Protein 2B3H (pdb70)

Organism: Homo sapiens (NCBI:txid9606)

Structure (mmCIF, N/CA/C/O backbone):
data_2B3H
#
_entry.id   2B3H
#
_cell.length_a   47.29
_cell.length_b   77.3
_cell.length_c   48.34
_cell.angle_alpha   90.00
_cell.angle_beta   91.03
_cell.angle_gamma   90.00
#
_symmetry.space_group_name_H-M   'P 1 21 1'
#
loop_
_entity.id
_entity.type
_entity.pdbx_description
1 polymer 'Methionine aminopeptidase 1'
2 non-polymer 'COBALT (II) ION'
3 non-polymer 'POTASSIUM ION'
4 non-polymer 'CHLORIDE ION'
5 non-polymer GLYCEROL
6 water water
#
loop_
_atom_site.group_PDB
_atom_site.id
_atom_site.type_symbol
_atom_site.label_atom_id
_atom_site.label_alt_id
_atom_site.label_comp_id
_atom_site.label_asym_id
_atom_site.label_entity_id
_atom_site.label_seq_id
_atom_site.pdbx_PDB_ins_code
_atom_site.Cartn_x
_atom_site.Cartn_y
_atom_site.Cartn_z
_atom_site.occupancy
_atom_site.B_iso_or_equiv
_atom_site.auth_seq_id
_atom_site.auth_comp_id
_atom_site.auth_asym_id
_atom_site.auth_atom_id
_atom_site.pdbx_PDB_model_num
ATOM 1 N N . TYR A 1 26 ? 40.428 2.011 18.726 1.00 33.73 90 TYR A N 1
ATOM 2 C CA . TYR A 1 26 ? 40.478 3.496 18.642 1.00 24.30 90 TYR A CA 1
ATOM 3 C C . TYR A 1 26 ? 41.260 4.075 19.812 1.00 22.60 90 TYR A C 1
ATOM 4 O O . TYR A 1 26 ? 41.008 3.674 20.960 1.00 24.16 90 TYR A O 1
ATOM 13 N N . ARG A 1 27 ? 42.148 4.967 19.518 1.00 20.12 91 ARG A N 1
ATOM 14 C CA . ARG A 1 27 ? 42.934 5.690 20.543 1.00 19.33 91 ARG A CA 1
ATOM 15 C C . ARG A 1 27 ? 42.272 7.060 20.794 1.00 18.18 91 ARG A C 1
ATOM 16 O O . ARG A 1 27 ? 42.287 7.991 20.006 1.00 20.05 91 ARG A O 1
ATOM 28 N N . TYR A 1 28 ? 41.642 7.190 21.935 1.00 16.19 92 TYR A N 1
ATOM 29 C CA . TYR A 1 28 ? 41.017 8.490 22.346 1.00 15.26 92 TYR A CA 1
ATOM 30 C C . TYR A 1 28 ? 42.087 9.576 22.449 1.00 15.17 92 TYR A C 1
ATOM 31 O O . TYR A 1 28 ? 43.220 9.331 22.846 1.00 18.61 92 TYR A O 1
ATOM 40 N N . THR A 1 29 ? 41.662 10.808 22.183 1.00 15.00 93 THR A N 1
ATOM 41 C CA . THR A 1 29 ? 42.590 11.911 22.107 1.00 15.02 93 THR A CA 1
ATOM 42 C C . THR A 1 29 ? 42.694 12.662 23.466 1.00 14.97 93 THR A C 1
ATOM 43 O O . THR A 1 29 ? 43.677 13.412 23.650 1.00 15.91 93 THR A O 1
ATOM 47 N N . GLY A 1 30 ? 41.768 12.494 24.411 1.00 14.99 94 GLY A N 1
ATOM 48 C CA . GLY A 1 30 ? 41.734 13.142 25.696 1.00 15.88 94 GLY A CA 1
ATOM 49 C C . GLY A 1 30 ? 41.150 12.171 26.720 1.00 15.21 94 GLY A C 1
ATOM 50 O O . GLY A 1 30 ? 41.234 10.944 26.575 1.00 16.38 94 GLY A O 1
ATOM 51 N N . LYS A 1 31 ? 40.565 12.748 27.725 1.00 15.87 95 LYS A N 1
ATOM 52 C CA . LYS A 1 31 ? 40.003 12.049 28.859 1.00 17.82 95 LYS A CA 1
ATOM 53 C C . LYS A 1 31 ? 38.552 11.556 28.600 1.00 14.46 95 LYS A C 1
ATOM 54 O O . LYS A 1 31 ? 38.123 10.590 29.232 1.00 16.43 95 LYS A O 1
ATOM 60 N N . LEU A 1 32 ? 37.809 12.246 27.742 1.00 13.18 96 LEU A N 1
ATOM 61 C CA . LEU A 1 32 ? 36.424 11.850 27.530 1.00 12.24 96 LEU A CA 1
ATOM 62 C C . LEU A 1 32 ? 36.299 10.517 26.885 1.00 12.20 96 LEU A C 1
ATOM 63 O O . LEU A 1 32 ? 37.091 10.150 25.987 1.00 12.55 96 LEU A O 1
ATOM 68 N N . ARG A 1 33 ? 35.271 9.761 27.215 1.00 13.22 97 ARG A N 1
ATOM 69 C CA . ARG A 1 33 ? 34.870 8.536 26.570 1.00 12.64 97 ARG A CA 1
ATOM 70 C C . ARG A 1 33 ? 33.369 8.574 26.343 1.00 12.30 97 ARG A C 1
ATOM 71 O O . ARG A 1 33 ? 32.641 9.175 27.130 1.00 13.56 97 ARG A O 1
ATOM 79 N N . PRO A 1 34 ? 32.808 7.803 25.369 1.00 11.85 98 PRO A N 1
ATOM 80 C CA . PRO A 1 34 ? 31.355 7.677 25.290 1.00 11.31 98 PRO A CA 1
ATOM 81 C C . PRO A 1 34 ? 30.868 6.815 26.419 1.00 11.18 98 PRO A C 1
ATOM 82 O O . PRO A 1 34 ? 31.548 5.863 26.882 1.00 13.46 98 PRO A O 1
ATOM 86 N N . HIS A 1 35 ? 29.658 7.114 26.891 1.00 10.15 99 HIS A N 1
ATOM 87 C CA . HIS A 1 35 ? 29.005 6.379 27.996 1.00 10.17 99 HIS A CA 1
ATOM 88 C C . HIS A 1 35 ? 27.730 5.722 27.445 1.00 9.60 99 HIS A C 1
ATOM 89 O O . HIS A 1 35 ? 26.663 6.313 27.344 1.00 10.02 99 HIS A O 1
ATOM 96 N N . TYR A 1 36 ? 27.888 4.429 27.083 1.00 10.45 100 TYR A N 1
ATOM 97 C CA . TYR A 1 36 ? 26.827 3.616 26.475 1.00 9.96 100 TYR A CA 1
ATOM 98 C C . TYR A 1 36 ? 26.129 2.744 27.506 1.00 10.52 100 TYR A C 1
ATOM 99 O O . TYR A 1 36 ? 26.678 2.580 28.653 1.00 11.49 100 TYR A O 1
ATOM 108 N N . PRO A 1 37 ? 24.944 2.165 27.232 1.00 10.74 101 PRO A N 1
ATOM 109 C CA . PRO A 1 37 ? 24.173 2.271 25.981 1.00 9.97 101 PRO A CA 1
ATOM 110 C C . PRO A 1 37 ? 23.421 3.610 25.859 1.00 9.41 101 PRO A C 1
ATOM 111 O O . PRO A 1 37 ? 23.140 4.289 26.844 1.00 11.30 101 PRO A O 1
ATOM 115 N N . LEU A 1 38 ? 23.087 3.951 24.610 1.00 10.82 102 LEU A N 1
ATOM 116 C CA . LEU A 1 38 ? 22.130 5.030 24.303 1.00 11.19 102 LEU A CA 1
ATOM 117 C C . LEU A 1 38 ? 20.714 4.510 24.435 1.00 12.18 102 LEU A C 1
ATOM 118 O O . LEU A 1 38 ? 20.452 3.350 24.079 1.00 12.98 102 LEU A O 1
ATOM 123 N N . MET A 1 39 ? 19.784 5.340 24.917 1.00 13.31 103 MET A N 1
ATOM 124 C CA . MET A 1 39 ? 18.392 5.081 24.905 1.00 14.20 103 MET A CA 1
ATOM 125 C C . MET A 1 39 ? 17.938 4.781 23.460 1.00 13.58 103 MET A C 1
ATOM 126 O O . MET A 1 39 ? 18.457 5.418 22.524 1.00 13.32 103 MET A O 1
ATOM 131 N N . PRO A 1 40 ? 16.922 3.939 23.300 1.00 16.07 104 PRO A N 1
ATOM 132 C CA . PRO A 1 40 ? 16.277 3.812 21.960 1.00 17.27 104 PRO A CA 1
ATOM 133 C C . PRO A 1 40 ? 15.887 5.165 21.550 1.00 14.49 104 PRO A C 1
ATOM 134 O O . PRO A 1 40 ? 15.519 6.154 22.170 1.00 15.02 104 PRO A O 1
ATOM 138 N N . THR A 1 41 ? 15.900 5.380 20.179 1.00 16.27 105 THR A N 1
ATOM 139 C CA . THR A 1 41 ? 15.502 6.664 19.519 1.00 15.55 105 THR A CA 1
ATOM 140 C C . THR A 1 41 ? 14.126 7.082 19.952 1.00 15.42 105 THR A C 1
ATOM 141 O O . THR A 1 41 ? 13.166 6.296 20.090 1.00 19.28 105 THR A O 1
ATOM 148 N N . ARG A 1 42 ? 14.035 8.374 20.235 1.00 14.04 106 ARG A N 1
ATOM 149 C CA . ARG A 1 42 ? 12.742 8.993 20.726 1.00 15.45 106 ARG A CA 1
ATOM 150 C C . ARG A 1 42 ? 11.811 9.305 19.586 1.00 16.15 106 ARG A C 1
ATOM 151 O O . ARG A 1 42 ? 12.187 10.025 18.642 1.00 17.56 106 ARG A O 1
ATOM 159 N N . PRO A 1 43 ? 10.536 8.860 19.562 1.00 18.26 107 PRO A N 1
ATOM 160 C CA . PRO A 1 43 ? 9.588 9.145 18.526 1.00 19.57 107 PRO A CA 1
ATOM 161 C C . PRO A 1 43 ? 9.143 10.620 18.707 1.00 16.33 107 PRO A C 1
ATOM 162 O O . PRO A 1 43 ? 9.135 11.261 19.782 1.00 17.17 107 PRO A O 1
ATOM 166 N N . VAL A 1 44 ? 8.738 11.174 17.480 1.00 15.91 108 VAL A N 1
ATOM 167 C CA . VAL A 1 44 ? 8.101 12.444 17.364 1.00 14.12 108 VAL A CA 1
ATOM 168 C C . VAL A 1 44 ? 6.643 12.211 16.961 1.00 15.52 108 VAL A C 1
ATOM 169 O O . VAL A 1 44 ? 6.420 11.550 15.896 1.00 18.70 108 VAL A O 1
ATOM 173 N N . PRO A 1 45 ? 5.635 12.702 17.659 1.00 14.98 109 PRO A N 1
ATOM 174 C CA . PRO A 1 45 ? 4.238 12.422 17.315 1.00 17.37 109 PRO A CA 1
ATOM 175 C C . PRO A 1 45 ? 3.957 12.832 15.925 1.00 16.39 109 PRO A C 1
ATOM 176 O O . PRO A 1 45 ? 4.439 13.824 15.371 1.00 16.55 109 PRO A O 1
ATOM 180 N N . SER A 1 46 ? 3.061 12.019 15.262 1.00 18.15 110 SER A N 1
ATOM 181 C CA . SER A 1 46 ? 2.832 12.204 13.822 1.00 20.07 110 SER A CA 1
ATOM 182 C C . SER A 1 46 ? 2.146 13.475 13.474 1.00 18.34 110 SER A C 1
ATOM 183 O O . SER A 1 46 ? 2.201 13.892 12.280 1.00 20.59 110 SER A O 1
ATOM 186 N N . TYR A 1 47 ? 1.530 14.195 14.377 1.00 17.30 111 TYR A N 1
ATOM 187 C CA . TYR A 1 47 ? 0.925 15.488 14.073 1.00 17.17 111 TYR A CA 1
ATOM 188 C C . TYR A 1 47 ? 1.994 16.578 13.818 1.00 17.04 111 TYR A C 1
ATOM 189 O O . TYR A 1 47 ? 1.644 17.682 13.314 1.00 19.48 111 TYR A O 1
ATOM 198 N N . ILE A 1 48 ? 3.253 16.351 14.173 1.00 15.75 112 ILE A N 1
ATOM 199 C CA . ILE A 1 48 ? 4.328 17.314 13.917 1.00 15.50 112 ILE A CA 1
ATOM 200 C C . ILE A 1 48 ? 4.830 17.094 12.501 1.00 14.07 112 ILE A C 1
ATOM 201 O O . ILE A 1 48 ? 5.155 15.966 12.079 1.00 14.86 112 ILE A O 1
ATOM 206 N N . GLN A 1 49 ? 4.924 18.148 11.700 1.00 14.96 113 GLN A N 1
ATOM 207 C CA . GLN A 1 49 ? 5.391 18.069 10.321 1.00 14.83 113 GLN A CA 1
ATOM 208 C C . GLN A 1 49 ? 6.888 17.723 10.337 1.00 14.19 113 GLN A C 1
ATOM 209 O O . GLN A 1 49 ? 7.693 18.265 11.094 1.00 13.72 113 GLN A O 1
ATOM 215 N N . ARG A 1 50 ? 7.258 16.832 9.402 1.00 13.91 114 ARG A N 1
ATOM 216 C CA . ARG A 1 50 ? 8.597 16.249 9.393 1.00 13.88 114 ARG A CA 1
ATOM 217 C C . ARG A 1 50 ? 9.333 16.664 8.159 1.00 13.18 114 ARG A C 1
ATOM 218 O O . ARG A 1 50 ? 8.766 16.727 7.033 1.00 15.18 114 ARG A O 1
ATOM 226 N N . PRO A 1 51 ? 10.657 16.903 8.255 1.00 13.04 115 PRO A N 1
ATOM 227 C CA . PRO A 1 51 ? 11.510 17.190 7.071 1.00 13.19 115 PRO A CA 1
ATOM 228 C C . PRO A 1 51 ? 11.684 15.871 6.317 1.00 13.10 115 PRO A C 1
ATOM 229 O O . PRO A 1 51 ? 11.439 14.780 6.792 1.00 14.08 115 PRO A O 1
ATOM 233 N N . ASP A 1 52 ? 12.140 15.993 5.020 1.00 14.74 116 ASP A N 1
ATOM 234 C CA . ASP A 1 52 ? 12.179 14.831 4.103 1.00 15.62 116 ASP A CA 1
ATOM 235 C C . ASP A 1 52 ? 13.050 13.715 4.709 1.00 15.00 116 ASP A C 1
ATOM 236 O O . ASP A 1 52 ? 12.705 12.547 4.542 1.00 18.82 116 ASP A O 1
ATOM 241 N N . TYR A 1 53 ? 14.170 14.074 5.326 1.00 13.71 117 TYR A N 1
ATOM 242 C CA . TYR A 1 53 ? 15.130 13.043 5.815 1.00 13.14 117 TYR A CA 1
ATOM 243 C C . TYR A 1 53 ? 14.625 12.258 7.007 1.00 12.12 117 TYR A C 1
ATOM 244 O O . TYR A 1 53 ? 15.176 11.182 7.320 1.00 13.10 117 TYR A O 1
ATOM 253 N N . ALA A 1 54 ? 13.597 12.765 7.673 1.00 12.43 118 ALA A N 1
ATOM 254 C CA 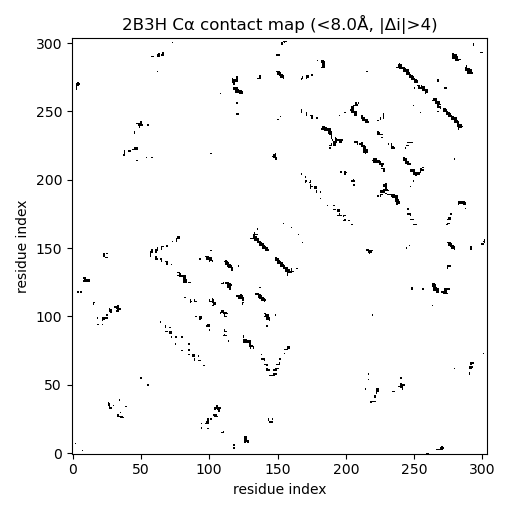. ALA A 1 54 ? 13.134 12.090 8.883 1.00 12.12 118 ALA A CA 1
ATOM 255 C C . ALA A 1 54 ? 12.706 10.642 8.635 1.00 13.77 118 ALA A C 1
ATOM 256 O O . ALA A 1 54 ? 12.840 9.821 9.501 1.00 19.23 118 ALA A O 1
ATOM 258 N N . ASP A 1 55 ? 12.151 10.383 7.440 1.00 15.54 119 ASP A N 1
ATOM 259 C CA . ASP A 1 55 ? 11.648 9.086 7.065 1.00 19.10 119 ASP A CA 1
ATOM 260 C C . ASP A 1 55 ? 12.526 8.398 6.004 1.00 20.31 119 ASP A C 1
ATOM 261 O O . ASP A 1 55 ? 12.106 7.393 5.464 1.00 32.82 119 ASP A O 1
ATOM 266 N N . HIS A 1 56 ? 13.653 8.860 5.710 1.00 17.41 120 HIS A N 1
ATOM 267 C CA . HIS A 1 56 ? 14.617 8.181 4.823 1.00 16.79 120 HIS A CA 1
ATOM 268 C C . HIS A 1 56 ? 15.458 7.198 5.609 1.00 16.56 120 HIS A C 1
ATOM 269 O O . HIS A 1 56 ? 15.911 7.512 6.698 1.00 17.43 120 HIS A O 1
ATOM 276 N N . PRO A 1 57 ? 15.663 5.976 5.102 1.00 18.90 121 PRO A N 1
ATOM 277 C CA . PRO A 1 57 ? 16.242 4.934 5.988 1.00 19.21 121 PRO A CA 1
ATOM 278 C C . PRO A 1 57 ? 17.623 5.277 6.294 1.00 19.22 121 PRO A C 1
ATOM 279 O O . PRO A 1 57 ? 18.211 4.894 7.467 1.00 20.06 121 PRO A O 1
ATOM 283 N N . LEU A 1 58 ? 18.446 5.990 5.615 1.00 17.01 122 LEU A N 1
ATOM 284 C CA . LEU A 1 58 ? 19.798 6.523 5.902 1.00 15.35 122 LEU A CA 1
ATOM 285 C C . LEU A 1 58 ? 19.792 8.001 6.371 1.00 13.85 122 LEU A C 1
ATOM 286 O O . LEU A 1 58 ? 20.862 8.588 6.556 1.00 14.32 122 LEU A O 1
ATOM 291 N N . GLY A 1 59 ? 18.624 8.572 6.576 1.00 13.21 123 GLY A N 1
ATOM 292 C CA . GLY A 1 59 ? 18.501 9.957 6.980 1.00 12.90 123 GLY A CA 1
ATOM 293 C C . GLY A 1 59 ? 18.993 10.949 5.923 1.00 12.37 123 GLY A C 1
ATOM 294 O O . GLY A 1 59 ? 19.358 12.082 6.218 1.00 12.07 123 GLY A O 1
ATOM 295 N N . MET A 1 60 ? 19.015 10.551 4.612 1.00 13.72 124 MET A N 1
ATOM 296 C CA . MET A 1 60 ? 19.430 11.477 3.586 1.00 14.19 124 MET A CA 1
ATOM 297 C C . MET A 1 60 ? 18.384 12.482 3.260 1.00 14.40 124 MET A C 1
ATOM 298 O O . MET A 1 60 ? 17.191 12.117 3.333 1.00 15.24 124 MET A O 1
ATOM 303 N N . SER A 1 61 ? 18.764 13.691 2.963 1.00 15.06 125 SER A N 1
ATOM 304 C CA . SER A 1 61 ? 17.851 14.762 2.553 1.00 15.33 125 SER A CA 1
ATOM 305 C C . SER A 1 61 ? 17.966 14.961 1.024 1.00 16.99 125 SER A C 1
ATOM 306 O O . SER A 1 61 ? 18.882 15.566 0.514 1.00 20.06 125 SER A O 1
ATOM 309 N N . GLU A 1 62 ? 16.966 14.451 0.324 1.00 21.43 126 GLU A N 1
ATOM 310 C CA . GLU A 1 62 ? 17.076 14.462 -1.106 1.00 23.06 126 GLU A CA 1
ATOM 311 C C . GLU A 1 62 ? 16.911 15.913 -1.586 1.00 22.07 126 GLU A C 1
ATOM 312 O O . GLU A 1 62 ? 17.540 16.242 -2.622 1.00 26.36 126 GLU A O 1
ATOM 318 N N . SER A 1 63 ? 16.190 16.790 -0.836 1.00 20.63 127 SER A N 1
ATOM 319 C CA . SER A 1 63 ? 16.102 18.212 -1.226 1.00 21.00 127 SER A CA 1
ATOM 320 C C . SER A 1 63 ? 17.484 18.900 -1.160 1.00 19.85 127 SER A C 1
ATOM 321 O O . SER A 1 63 ? 17.917 19.714 -2.015 1.00 22.59 127 SER A O 1
ATOM 324 N N . GLU A 1 64 ? 18.199 18.560 -0.080 1.00 19.19 128 GLU A N 1
ATOM 325 C CA . GLU A 1 64 ? 19.618 19.071 -0.057 1.00 19.42 128 GLU A CA 1
ATOM 326 C C . GLU A 1 64 ? 20.454 18.417 -1.137 1.00 21.77 128 GLU A C 1
ATOM 327 O O . GLU A 1 64 ? 21.288 19.079 -1.772 1.00 23.14 128 GLU A O 1
ATOM 333 N N . GLN A 1 65 ? 20.299 17.093 -1.332 1.00 23.94 129 GLN A N 1
ATOM 334 C CA . GLN A 1 65 ? 21.183 16.494 -2.325 1.00 24.53 129 GLN A CA 1
ATOM 335 C C . GLN A 1 65 ? 20.970 17.059 -3.711 1.00 26.16 129 GLN A C 1
ATOM 336 O O . GLN A 1 65 ? 21.955 17.157 -4.492 1.00 30.35 129 GLN A O 1
ATOM 342 N N . ALA A 1 66 ? 19.732 17.457 -4.032 1.00 25.39 130 ALA A N 1
ATOM 343 C CA . ALA A 1 66 ? 19.410 18.058 -5.341 1.00 27.97 130 ALA A CA 1
ATOM 344 C C . ALA A 1 66 ? 20.238 19.344 -5.601 1.00 30.37 130 ALA A C 1
ATOM 345 O O . ALA A 1 66 ? 20.516 19.753 -6.755 1.00 32.90 130 ALA A O 1
ATOM 347 N N . LEU A 1 67 ? 20.697 19.944 -4.527 1.00 31.10 131 LEU A N 1
ATOM 348 C CA . LEU A 1 67 ? 21.481 21.186 -4.722 1.00 32.76 131 LEU A CA 1
ATOM 349 C C . LEU A 1 67 ? 22.886 21.052 -4.320 1.00 29.02 131 LEU A C 1
ATOM 350 O O . LEU A 1 67 ? 23.547 22.076 -4.268 1.00 29.42 131 LEU A O 1
ATOM 355 N N . LYS A 1 68 ? 23.329 19.843 -4.141 1.00 31.91 132 LYS A N 1
ATOM 356 C CA . LYS A 1 68 ? 24.756 19.785 -3.846 1.00 34.09 132 LYS A CA 1
ATOM 357 C C . LYS A 1 68 ? 25.652 20.370 -4.950 1.00 32.21 132 LYS A C 1
ATOM 358 O O . LYS A 1 68 ? 25.411 20.149 -6.110 1.00 39.12 132 LYS A O 1
ATOM 364 N N . GLY A 1 69 ? 26.733 21.018 -4.510 1.00 34.32 133 GLY A N 1
ATOM 365 C CA . GLY A 1 69 ? 27.722 21.655 -5.412 1.00 34.02 133 GLY A CA 1
ATOM 366 C C . GLY A 1 69 ? 27.245 22.884 -6.145 1.00 33.60 133 GLY A C 1
ATOM 367 O O . GLY A 1 69 ? 27.755 23.405 -7.138 1.00 44.91 133 GLY A O 1
ATOM 368 N N . THR A 1 70 ? 26.104 23.475 -5.643 1.00 34.16 134 THR A N 1
ATOM 369 C CA . THR A 1 70 ? 25.545 24.708 -6.204 1.00 30.69 134 THR A CA 1
ATOM 370 C C . THR A 1 70 ? 25.917 25.805 -5.171 1.00 27.28 134 THR A C 1
ATOM 371 O O . THR A 1 70 ? 25.938 25.690 -3.981 1.00 31.38 134 THR A O 1
ATOM 375 N N . SER A 1 71 ? 26.227 27.011 -5.771 1.00 27.05 135 SER A N 1
ATOM 376 C CA . SER A 1 71 ? 26.617 28.088 -4.880 1.00 26.57 135 SER A CA 1
ATOM 377 C C . SER A 1 71 ? 25.620 29.250 -4.929 1.00 25.59 135 SER A C 1
ATOM 378 O O . SER A 1 71 ? 25.763 30.216 -4.198 1.00 24.46 135 SER A O 1
ATOM 381 N N . GLN A 1 72 ? 24.580 29.051 -5.761 1.00 26.54 136 GLN A N 1
ATOM 382 C CA . GLN A 1 72 ? 23.508 30.050 -5.736 1.00 27.95 136 GLN A CA 1
ATOM 383 C C . GLN A 1 72 ? 22.803 30.125 -4.384 1.00 23.47 136 GLN A C 1
ATOM 384 O O . GLN A 1 72 ? 22.539 29.084 -3.796 1.00 23.34 136 GLN A O 1
ATOM 390 N N . ILE A 1 73 ? 22.462 31.337 -3.951 1.00 23.28 137 ILE A N 1
ATOM 391 C CA . ILE A 1 73 ? 21.836 31.547 -2.624 1.00 20.62 137 ILE A CA 1
ATOM 392 C C . ILE A 1 73 ? 20.427 32.034 -2.764 1.00 22.56 137 ILE A C 1
ATOM 393 O O . ILE A 1 73 ? 20.167 33.050 -3.535 1.00 24.40 137 ILE A O 1
ATOM 398 N N . LYS A 1 74 ? 19.488 31.423 -2.035 1.00 21.14 138 LYS A N 1
ATOM 399 C CA . LYS A 1 74 ? 18.094 31.834 -2.066 1.00 21.67 138 LYS A CA 1
ATOM 400 C C . LYS A 1 74 ? 17.947 33.325 -1.603 1.00 21.16 138 LYS A C 1
ATOM 401 O O . LYS A 1 74 ? 18.564 33.754 -0.606 1.00 20.70 138 LYS A O 1
ATOM 407 N N . LEU A 1 75 ? 17.093 34.087 -2.295 1.00 23.82 139 LEU A N 1
ATOM 408 C CA . LEU A 1 75 ? 16.610 35.379 -1.753 1.00 23.81 139 LEU A CA 1
ATOM 409 C C . LEU A 1 75 ? 15.236 35.125 -1.109 1.00 23.53 139 LEU A C 1
ATOM 410 O O . LEU A 1 75 ? 14.271 34.844 -1.808 1.00 26.60 139 LEU A O 1
ATOM 415 N N . LEU A 1 76 ? 15.111 35.169 0.179 1.00 24.32 140 LEU A N 1
ATOM 416 C CA . LEU A 1 76 ? 13.851 34.841 0.824 1.00 24.03 140 LEU A CA 1
ATOM 417 C C . LEU A 1 76 ? 12.707 35.887 0.535 1.00 24.53 140 LEU A C 1
ATOM 418 O O . LEU A 1 76 ? 12.875 37.078 0.482 1.00 27.29 140 LEU A O 1
ATOM 423 N N . SER A 1 77 ? 11.517 35.294 0.363 1.00 23.12 141 SER A N 1
ATOM 424 C CA . SER A 1 77 ? 10.316 36.092 0.260 1.00 25.50 141 SER A CA 1
ATOM 425 C C . SER A 1 77 ? 9.833 36.624 1.616 1.00 27.37 141 SER A C 1
ATOM 426 O O . SER A 1 77 ? 10.359 36.209 2.665 1.00 23.81 141 SER A O 1
ATOM 429 N N . SER A 1 78 ? 8.879 37.519 1.614 1.00 28.20 142 SER A N 1
ATOM 430 C CA . SER A 1 78 ? 8.357 37.993 2.870 1.00 30.42 142 SER A CA 1
ATOM 431 C C . SER A 1 78 ? 7.761 36.871 3.684 1.00 26.95 142 SER A C 1
ATOM 432 O O . SER A 1 78 ? 7.899 36.790 4.934 1.00 25.97 142 SER A O 1
ATOM 435 N N . GLU A 1 79 ? 7.067 35.947 3.029 1.00 28.14 143 GLU A N 1
ATOM 436 C CA . GLU A 1 79 ? 6.543 34.803 3.695 1.00 28.98 143 GLU A CA 1
ATOM 437 C C . GLU A 1 79 ? 7.644 33.911 4.298 1.00 23.25 143 GLU A C 1
ATOM 438 O O . GLU A 1 79 ? 7.563 33.416 5.436 1.00 23.07 143 GLU A O 1
ATOM 444 N N . ASP A 1 80 ? 8.751 33.733 3.573 1.00 21.76 144 ASP A N 1
ATOM 445 C CA . ASP A 1 80 ? 9.824 32.982 4.152 1.00 20.18 144 ASP A CA 1
ATOM 446 C C . ASP A 1 80 ? 10.473 33.671 5.306 1.00 17.37 144 ASP A C 1
ATOM 447 O O . ASP A 1 80 ? 10.857 32.966 6.282 1.00 18.11 144 ASP A O 1
ATOM 452 N N . ILE A 1 81 ? 10.616 34.975 5.221 1.00 19.86 145 ILE A N 1
ATOM 453 C CA . ILE A 1 81 ? 11.160 35.708 6.363 1.00 19.21 145 ILE A CA 1
ATOM 454 C C . ILE A 1 81 ? 10.327 35.539 7.623 1.00 19.12 145 ILE A C 1
ATOM 455 O O . ILE A 1 81 ? 10.829 35.344 8.730 1.00 17.82 145 ILE A O 1
ATOM 460 N N . GLU A 1 82 ? 8.971 35.581 7.502 1.00 20.76 146 GLU A N 1
ATOM 461 C CA . GLU A 1 82 ? 8.128 35.358 8.671 1.00 20.33 146 GLU A CA 1
ATOM 462 C C . GLU A 1 82 ? 8.320 33.929 9.162 1.00 18.41 146 GLU A C 1
ATOM 463 O O . GLU A 1 82 ? 8.370 33.710 10.380 1.00 18.52 146 GLU A O 1
ATOM 469 N N . GLY A 1 83 ? 8.410 32.926 8.254 1.00 18.58 147 GLY A N 1
ATOM 470 C CA . GLY A 1 83 ? 8.618 31.576 8.714 1.00 17.11 147 GLY A CA 1
ATOM 471 C C . GLY A 1 83 ? 9.951 31.384 9.509 1.00 14.97 147 GLY A C 1
ATOM 472 O O . GLY A 1 83 ? 9.994 30.653 10.506 1.00 14.31 147 GLY A O 1
ATOM 473 N N . MET A 1 84 ? 10.990 32.028 9.013 1.00 14.62 148 MET A N 1
ATOM 474 C CA . MET A 1 84 ? 12.288 31.958 9.672 1.00 14.45 148 MET A CA 1
ATOM 475 C C . MET A 1 84 ? 12.274 32.733 10.980 1.00 13.80 148 MET A C 1
ATOM 476 O O . MET A 1 84 ? 12.872 32.241 12.005 1.00 13.47 148 MET A O 1
ATOM 481 N N . ARG A 1 85 ? 11.653 33.883 11.041 1.00 14.60 149 ARG A N 1
ATOM 482 C CA . ARG A 1 85 ? 11.564 34.566 12.323 1.00 14.57 149 ARG A CA 1
ATOM 483 C C . ARG A 1 85 ? 10.898 33.728 13.411 1.00 13.85 149 ARG A C 1
ATOM 484 O O . ARG A 1 85 ? 11.359 33.693 14.587 1.00 13.84 149 ARG A O 1
ATOM 492 N N . LEU A 1 86 ? 9.843 33.057 13.047 1.00 13.78 150 LEU A N 1
ATOM 493 C CA . LEU A 1 86 ? 9.110 32.214 14.001 1.00 13.29 150 LEU A CA 1
ATOM 494 C C . LEU A 1 86 ? 9.971 31.056 14.453 1.00 13.28 150 LEU A C 1
ATOM 495 O O . LEU A 1 86 ? 10.133 30.826 15.683 1.00 12.43 150 LEU A O 1
ATOM 500 N N . VAL A 1 87 ? 10.494 30.246 13.549 1.00 11.97 151 VAL A N 1
ATOM 501 C CA . VAL A 1 87 ? 11.193 29.029 13.983 1.00 10.96 151 VAL A CA 1
ATOM 502 C C . VAL A 1 87 ? 12.456 29.388 14.792 1.00 10.92 151 VAL A C 1
ATOM 503 O O . VAL A 1 87 ? 12.814 28.676 15.724 1.00 10.20 151 VAL A O 1
ATOM 507 N N . CYS A 1 88 ? 13.114 30.473 14.435 1.00 10.37 152 CYS A N 1
ATOM 508 C CA . CYS A 1 88 ? 14.328 30.875 15.159 1.00 10.37 152 CYS A CA 1
ATOM 509 C C . CYS A 1 88 ? 14.020 31.340 16.557 1.00 10.64 152 CYS A C 1
ATOM 510 O O . CYS A 1 88 ? 14.801 31.090 17.496 1.00 10.19 152 CYS A O 1
ATOM 513 N N . ARG A 1 89 ? 12.872 32.035 16.768 1.00 11.06 153 ARG A N 1
ATOM 514 C CA . ARG A 1 89 ? 12.481 32.445 18.100 1.00 12.13 153 ARG A CA 1
ATOM 515 C C . ARG A 1 89 ? 12.177 31.193 18.961 1.00 11.33 153 ARG A C 1
ATOM 516 O O . ARG A 1 89 ? 12.575 31.133 20.114 1.00 11.69 153 ARG A O 1
ATOM 524 N N . LEU A 1 90 ? 11.496 30.207 18.360 1.00 10.71 154 LEU A N 1
ATOM 525 C CA . LEU A 1 90 ? 11.202 28.948 19.081 1.00 10.84 154 LEU A CA 1
ATOM 526 C C . LEU A 1 90 ? 12.490 28.208 19.405 1.00 9.81 154 LEU A C 1
ATOM 527 O O . LEU A 1 90 ? 12.625 27.624 20.542 1.00 9.74 154 LEU A O 1
ATOM 532 N N . ALA A 1 91 ? 13.441 28.179 18.523 1.00 9.19 155 ALA A N 1
ATOM 533 C CA . ALA A 1 91 ? 14.735 27.509 18.778 1.00 8.57 155 ALA A CA 1
ATOM 534 C C . ALA A 1 91 ? 15.450 28.160 19.941 1.00 8.61 155 ALA A C 1
ATOM 535 O O . ALA A 1 91 ? 16.002 27.472 20.809 1.00 8.36 155 ALA A O 1
ATOM 537 N N . ARG A 1 92 ? 15.463 29.502 20.004 1.00 8.99 156 ARG A N 1
ATOM 538 C CA . ARG A 1 92 ? 16.065 30.198 21.156 1.00 9.13 156 ARG A CA 1
ATOM 539 C C . ARG A 1 92 ? 15.376 29.764 22.468 1.00 9.73 156 ARG A C 1
ATOM 540 O O . ARG A 1 92 ? 16.045 29.500 23.462 1.00 9.49 156 ARG A O 1
ATOM 548 N N . GLU A 1 93 ? 14.022 29.658 22.456 1.00 9.65 157 GLU A N 1
ATOM 549 C CA . GLU A 1 93 ? 13.342 29.213 23.657 1.00 10.60 157 GLU A CA 1
ATOM 550 C C . GLU A 1 93 ? 13.829 27.835 24.073 1.00 9.5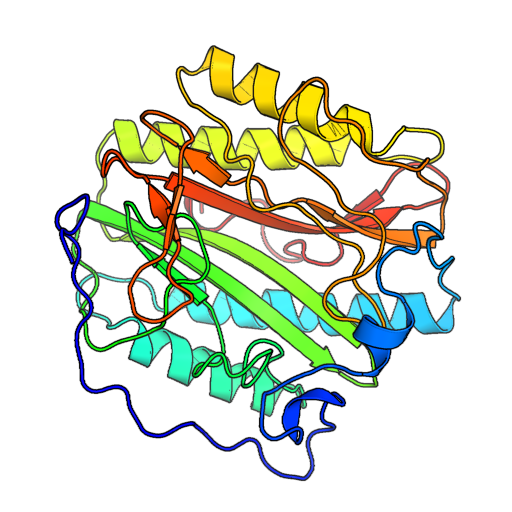5 157 GLU A C 1
ATOM 551 O O . GLU A 1 93 ? 14.001 27.575 25.304 1.00 10.63 157 GLU A O 1
ATOM 557 N N . VAL A 1 94 ? 14.040 26.919 23.182 1.00 8.89 158 VAL A N 1
ATOM 558 C CA . VAL A 1 94 ? 14.515 25.583 23.476 1.00 9.04 158 VAL A CA 1
ATOM 559 C C . VAL A 1 94 ? 15.941 25.616 23.970 1.00 9.14 158 VAL A C 1
ATOM 560 O O . VAL A 1 94 ? 16.283 24.873 24.937 1.00 9.36 158 VAL A O 1
ATOM 564 N N . LEU A 1 95 ? 16.857 26.375 23.390 1.00 8.22 159 LEU A N 1
ATOM 565 C CA . LEU A 1 95 ? 18.209 26.504 23.956 1.00 8.29 159 LEU A CA 1
ATOM 566 C C . LEU A 1 95 ? 18.143 26.996 25.378 1.00 9.45 159 LEU A C 1
ATOM 567 O O . LEU A 1 95 ? 18.908 26.532 26.260 1.00 9.54 159 LEU A O 1
ATOM 576 N N . ASP A 1 96 ? 17.265 27.980 25.664 1.00 9.30 160 ASP A N 1
ATOM 577 C CA . ASP A 1 96 ? 17.181 28.520 27.025 1.00 10.62 160 ASP A CA 1
ATOM 578 C C . ASP A 1 96 ? 16.687 27.441 27.960 1.00 11.35 160 ASP A C 1
ATOM 579 O O . ASP A 1 96 ? 17.139 27.396 29.142 1.00 12.65 160 ASP A O 1
ATOM 584 N N . VAL A 1 97 ? 15.814 26.504 27.553 1.00 11.52 161 VAL A N 1
ATOM 585 C CA . VAL A 1 97 ? 15.445 25.335 28.399 1.00 11.51 161 VAL A CA 1
ATOM 586 C C . VAL A 1 97 ? 16.702 24.538 28.721 1.00 11.45 161 VAL A C 1
ATOM 587 O O . VAL A 1 97 ? 16.973 24.146 29.903 1.00 13.50 161 VAL A O 1
ATOM 591 N N . ALA A 1 98 ? 17.491 24.203 27.751 1.00 11.32 162 ALA A N 1
ATOM 592 C CA . ALA A 1 98 ? 18.717 23.429 27.975 1.00 11.23 162 ALA A CA 1
ATOM 593 C C . ALA A 1 98 ? 19.668 24.174 28.905 1.00 11.25 162 ALA A C 1
ATOM 594 O O . ALA A 1 98 ? 20.264 23.558 29.827 1.00 12.02 162 ALA A O 1
ATOM 596 N N . ALA A 1 99 ? 19.801 25.486 28.751 1.00 10.80 163 ALA A N 1
ATOM 597 C CA . ALA A 1 99 ? 20.722 26.278 29.611 1.00 11.60 163 ALA A CA 1
ATOM 598 C C . ALA A 1 99 ? 20.360 26.138 31.089 1.00 14.22 163 ALA A C 1
ATOM 599 O O . ALA A 1 99 ? 21.239 26.069 31.964 1.00 15.96 163 ALA A O 1
ATOM 601 N N . GLY A 1 100 ? 19.056 26.061 31.354 1.00 14.39 164 GLY A N 1
ATOM 602 C CA . GLY A 1 100 ? 18.554 25.975 32.747 1.00 17.71 164 GLY A CA 1
ATOM 603 C C . GLY A 1 100 ? 18.814 24.679 33.376 1.00 19.40 164 GLY A C 1
ATOM 604 O O . GLY A 1 100 ? 18.676 24.519 34.635 1.00 24.02 164 GLY A O 1
ATOM 605 N N . MET A 1 101 ? 19.244 23.648 32.618 1.00 18.11 165 MET A N 1
ATOM 606 C CA . MET A 1 101 ? 19.466 22.325 33.108 1.00 20.14 165 MET A CA 1
ATOM 607 C C . MET A 1 101 ? 20.944 22.030 33.429 1.00 19.41 165 MET A C 1
ATOM 608 O O . MET A 1 101 ? 21.195 20.967 34.004 1.00 22.58 165 MET A O 1
ATOM 617 N N . ILE A 1 102 ? 21.850 22.918 33.039 1.00 16.11 166 ILE A N 1
ATOM 618 C CA . ILE A 1 102 ? 23.269 22.668 33.228 1.00 15.79 166 ILE A CA 1
ATOM 619 C C . ILE A 1 102 ? 23.689 22.754 34.644 1.00 19.79 166 ILE A C 1
ATOM 620 O O . ILE A 1 102 ? 23.529 23.817 35.287 1.00 29.01 166 ILE A O 1
ATOM 625 N N . LYS A 1 103 ? 24.152 21.667 35.212 1.00 16.66 167 LYS A N 1
ATOM 626 C CA . LYS A 1 103 ? 24.646 21.618 36.584 1.00 18.64 167 LYS A CA 1
ATOM 627 C C . LYS A 1 103 ? 25.413 20.340 36.709 1.00 16.87 167 LYS A C 1
ATOM 628 O O . LYS A 1 103 ? 25.182 19.430 35.935 1.00 17.02 167 LYS A O 1
ATOM 634 N N . PRO A 1 104 ? 26.335 20.289 37.655 1.00 18.71 168 PRO A N 1
ATOM 635 C CA . PRO A 1 104 ? 27.138 19.058 37.823 1.00 18.92 168 PRO A CA 1
ATOM 636 C C . PRO A 1 104 ? 26.165 17.955 38.120 1.00 18.67 168 PRO A C 1
ATOM 637 O O . PRO A 1 104 ? 25.179 18.010 38.865 1.00 20.83 168 PRO A O 1
ATOM 641 N N . GLY A 1 105 ? 26.345 16.741 37.529 1.00 17.19 169 GLY A N 1
ATOM 642 C CA . GLY A 1 105 ? 25.655 15.508 37.753 1.00 17.06 169 GLY A CA 1
ATOM 643 C C . GLY A 1 105 ? 24.534 15.202 36.775 1.00 16.46 169 GLY A C 1
ATOM 644 O O . GLY A 1 105 ? 24.030 14.036 36.691 1.00 19.11 169 GLY A O 1
ATOM 645 N N . VAL A 1 106 ? 24.050 16.147 35.971 1.00 15.38 170 VAL A N 1
ATOM 646 C CA . VAL A 1 106 ? 23.054 15.943 34.950 1.00 14.40 170 VAL A CA 1
ATOM 647 C C . VAL A 1 106 ? 23.695 15.267 33.756 1.00 12.69 170 VAL A C 1
ATOM 648 O O . VAL A 1 106 ? 24.804 15.705 33.341 1.00 13.62 170 VAL A O 1
ATOM 655 N N . THR A 1 107 ? 23.073 14.250 33.182 1.00 12.55 171 THR A N 1
ATOM 656 C CA . THR A 1 107 ? 23.651 13.600 31.990 1.00 11.19 171 THR A CA 1
ATOM 657 C C . THR A 1 107 ? 23.264 14.430 30.757 1.00 10.71 171 THR A C 1
ATOM 658 O O . THR A 1 107 ? 22.210 15.056 30.642 1.00 10.74 171 THR A O 1
ATOM 662 N N . THR A 1 108 ? 24.086 14.244 29.691 1.00 9.76 172 THR A N 1
ATOM 663 C CA . THR A 1 108 ? 23.718 14.864 28.405 1.00 9.50 172 THR A CA 1
ATOM 664 C C . THR A 1 108 ? 22.463 14.239 27.815 1.00 8.73 172 THR A C 1
ATOM 665 O O . THR A 1 108 ? 21.648 14.963 27.180 1.00 8.74 172 THR A O 1
ATOM 669 N N . GLU A 1 109 ? 22.193 12.921 28.029 1.00 9.36 173 GLU A N 1
ATOM 670 C CA . GLU A 1 109 ? 20.903 12.366 27.605 1.00 10.07 173 GLU A CA 1
ATOM 671 C C . GLU A 1 109 ? 19.717 13.036 28.275 1.00 9.03 173 GLU A C 1
ATOM 672 O O . GLU A 1 109 ? 18.651 13.171 27.669 1.00 10.39 173 GLU A O 1
ATOM 678 N N . GLU A 1 110 ? 19.859 13.404 29.584 1.00 10.73 174 GLU A N 1
ATOM 679 C CA . GLU A 1 110 ? 18.744 14.135 30.281 1.00 11.35 174 GLU A CA 1
ATOM 680 C C . GLU A 1 110 ? 18.486 15.466 29.661 1.00 10.80 174 GLU A C 1
ATOM 681 O O . GLU A 1 110 ? 17.333 15.902 29.514 1.00 11.79 174 GLU A O 1
ATOM 687 N N . ILE A 1 111 ? 19.599 16.217 29.286 1.00 10.17 175 ILE A N 1
ATOM 688 C CA . ILE A 1 111 ? 19.430 17.464 28.560 1.00 10.36 175 ILE A CA 1
ATOM 689 C C . ILE A 1 111 ? 18.644 17.261 27.252 1.00 8.72 175 ILE A C 1
ATOM 690 O O . ILE A 1 111 ? 17.693 17.961 26.916 1.00 9.81 175 ILE A O 1
ATOM 695 N N . ASP A 1 112 ? 19.084 16.224 26.494 1.00 8.51 176 ASP A N 1
ATOM 696 C CA . ASP A 1 112 ? 18.450 15.916 25.212 1.00 8.20 176 ASP A CA 1
ATOM 697 C C . ASP A 1 112 ? 16.937 15.587 25.358 1.00 8.18 176 ASP A C 1
ATOM 698 O O . ASP A 1 112 ? 16.129 15.962 24.547 1.00 9.26 176 ASP A O 1
ATOM 703 N N . HIS A 1 113 ? 16.601 14.803 26.407 1.00 9.63 177 HIS A N 1
ATOM 704 C CA . HIS A 1 113 ? 15.205 14.458 26.628 1.00 11.27 177 HIS A CA 1
ATOM 705 C C . HIS A 1 113 ? 14.361 15.739 26.838 1.00 10.49 177 HIS A C 1
ATOM 706 O O . HIS A 1 113 ? 13.279 15.894 26.262 1.00 12.03 177 HIS A O 1
ATOM 713 N N . ALA A 1 114 ? 14.884 16.672 27.632 1.00 11.43 178 ALA A N 1
ATOM 714 C CA . ALA A 1 114 ? 14.198 17.966 27.847 1.00 11.96 178 ALA A CA 1
ATOM 715 C C . ALA A 1 114 ? 14.057 18.741 26.576 1.00 10.79 178 ALA A C 1
ATOM 716 O O . ALA A 1 114 ? 13.002 19.336 26.299 1.00 11.76 178 ALA A O 1
ATOM 718 N N . VAL A 1 115 ? 15.126 18.773 25.745 1.00 9.51 179 VAL A N 1
ATOM 719 C CA . VAL A 1 115 ? 15.079 19.466 24.452 1.00 9.18 179 VAL A CA 1
ATOM 720 C C . VAL A 1 115 ? 14.000 18.846 23.585 1.00 7.89 179 VAL A C 1
ATOM 721 O O . VAL A 1 115 ? 13.217 19.558 22.894 1.00 9.21 179 VAL A O 1
ATOM 728 N N . HIS A 1 116 ? 14.001 17.529 23.471 1.00 9.02 180 HIS A N 1
ATOM 729 C CA . HIS A 1 116 ? 13.044 16.796 22.612 1.00 8.87 180 HIS A CA 1
ATOM 730 C C . HIS A 1 116 ? 11.582 17.192 22.969 1.00 9.55 180 HIS A C 1
ATOM 731 O O . HIS A 1 116 ? 10.772 17.551 22.105 1.00 10.46 180 HIS A O 1
ATOM 738 N N . LEU A 1 117 ? 11.294 17.125 24.267 1.00 11.03 181 LEU A N 1
ATOM 739 C CA . LEU A 1 117 ? 9.936 17.494 24.696 1.00 11.75 181 LEU A CA 1
ATOM 740 C C . LEU A 1 117 ? 9.609 18.966 24.471 1.00 10.94 181 LEU A C 1
ATOM 741 O O . LEU A 1 117 ? 8.463 19.277 24.146 1.00 12.19 181 LEU A O 1
ATOM 746 N N . ALA A 1 118 ? 10.593 19.858 24.639 1.00 10.78 182 ALA A N 1
ATOM 747 C CA . ALA A 1 118 ? 10.388 21.281 24.415 1.00 10.86 182 ALA A CA 1
ATOM 748 C C . ALA A 1 118 ? 10.101 21.575 22.934 1.00 10.41 182 ALA A C 1
ATOM 749 O O . ALA A 1 118 ? 9.311 22.489 22.624 1.00 11.05 182 ALA A O 1
ATOM 751 N N . CYS A 1 119 ? 10.764 20.850 22.022 1.00 9.87 183 CYS A N 1
ATOM 752 C CA . CYS A 1 119 ? 10.459 21.001 20.612 1.00 10.67 183 CYS A CA 1
ATOM 753 C C . CYS A 1 119 ? 9.012 20.582 20.341 1.00 10.22 183 CYS A C 1
ATOM 754 O O . CYS A 1 119 ? 8.245 21.342 19.663 1.00 11.47 183 CYS A O 1
ATOM 759 N N . ILE A 1 120 ? 8.631 19.392 20.793 1.00 10.90 184 ILE A N 1
ATOM 760 C CA . ILE A 1 120 ? 7.268 18.914 20.551 1.00 11.77 184 ILE A CA 1
ATOM 761 C C . ILE A 1 120 ? 6.229 19.835 21.123 1.00 12.29 184 ILE A C 1
ATOM 762 O O . ILE A 1 120 ? 5.192 20.073 20.506 1.00 12.90 184 ILE A O 1
ATOM 767 N N . ALA A 1 121 ? 6.504 20.394 22.319 1.00 12.90 185 ALA A N 1
ATOM 768 C CA . ALA A 1 121 ? 5.543 21.356 22.923 1.00 13.21 185 ALA A CA 1
ATOM 769 C C . ALA A 1 121 ? 5.314 22.597 22.083 1.00 12.94 185 ALA A C 1
ATOM 770 O O . ALA A 1 121 ? 4.271 23.253 22.259 1.00 15.72 185 ALA A O 1
ATOM 772 N N . ARG A 1 122 ? 6.256 22.946 21.239 1.00 12.28 186 ARG A N 1
ATOM 773 C CA . ARG A 1 122 ? 6.202 24.085 20.301 1.00 13.05 186 ARG A CA 1
ATOM 774 C C . ARG A 1 122 ? 5.803 23.651 18.940 1.00 12.70 186 ARG A C 1
ATOM 775 O O . ARG A 1 122 ? 5.928 24.437 17.976 1.00 14.80 186 ARG A O 1
ATOM 783 N N . ASN A 1 123 ? 5.317 22.423 18.747 1.00 12.99 187 ASN A N 1
ATOM 784 C CA . ASN A 1 123 ? 4.857 21.922 17.411 1.00 13.61 187 ASN A CA 1
ATOM 785 C C . ASN A 1 123 ? 5.964 21.954 16.396 1.00 11.98 187 ASN A C 1
ATOM 786 O O . ASN A 1 123 ? 5.722 22.219 15.219 1.00 14.51 187 ASN A O 1
ATOM 791 N N . CYS A 1 124 ? 7.193 21.639 16.866 1.00 11.52 188 CYS A N 1
ATOM 792 C CA . CYS A 1 124 ? 8.352 21.611 15.989 1.00 10.42 188 CYS A CA 1
ATOM 793 C C . CYS A 1 124 ? 8.993 20.235 16.022 1.00 10.31 188 CYS A C 1
ATOM 794 O O . CYS A 1 124 ? 8.974 19.506 17.016 1.00 11.91 188 CYS A O 1
ATOM 797 N N . TYR A 1 125 ? 9.629 19.907 14.901 1.00 10.08 189 TYR A N 1
ATOM 798 C CA . TYR A 1 125 ? 10.472 18.693 14.793 1.00 9.76 189 TYR A CA 1
ATOM 799 C C . TYR A 1 125 ? 11.879 19.076 15.198 1.00 9.08 189 TYR A C 1
ATOM 800 O O . TYR A 1 125 ? 12.396 20.113 14.776 1.00 9.65 189 TYR A O 1
ATOM 809 N N . PRO A 1 126 ? 12.596 18.221 15.984 1.00 8.75 190 PRO A N 1
ATOM 810 C CA . PRO A 1 126 ? 14.028 18.489 16.329 1.00 8.54 190 PRO A CA 1
ATOM 811 C C . PRO A 1 126 ? 14.880 18.091 15.169 1.00 7.68 190 PRO A C 1
ATOM 812 O O . PRO A 1 126 ? 15.179 16.907 14.911 1.00 8.00 190 PRO A O 1
ATOM 816 N N . SER A 1 127 ? 15.335 19.088 14.370 1.00 8.39 191 SER A N 1
ATOM 817 C CA . SER A 1 127 ? 16.021 18.836 13.101 1.00 8.22 191 SER A CA 1
ATOM 818 C C . SER A 1 127 ? 17.165 17.870 13.148 1.00 8.07 191 SER A C 1
ATOM 819 O O . SER A 1 127 ? 17.359 17.128 12.177 1.00 8.56 191 SER A O 1
ATOM 822 N N . PRO A 1 128 ? 18.002 17.798 14.227 1.00 7.55 192 PRO A N 1
ATOM 823 C CA . PRO A 1 128 ? 19.110 16.820 14.218 1.00 7.58 192 PRO A CA 1
ATOM 824 C C . PRO A 1 128 ? 18.633 15.411 14.139 1.00 7.71 192 PRO A C 1
ATOM 825 O O . PRO A 1 128 ? 19.427 14.518 13.730 1.00 8.18 192 PRO A O 1
ATOM 829 N N . LEU A 1 129 ? 17.415 15.081 14.604 1.00 7.81 193 LEU A N 1
ATOM 830 C CA . LEU A 1 129 ? 16.996 13.697 14.801 1.00 7.61 193 LEU A CA 1
ATOM 831 C C . LEU A 1 129 ? 16.815 12.987 13.455 1.00 8.35 193 LEU A C 1
ATOM 832 O O . LEU A 1 129 ? 16.012 13.352 12.571 1.00 9.44 193 LEU A O 1
ATOM 837 N N . ASN A 1 130 ? 17.658 11.938 13.287 1.00 8.35 194 ASN A N 1
ATOM 838 C CA . ASN A 1 130 ? 17.745 11.155 12.050 1.00 9.55 194 ASN A CA 1
ATOM 839 C C . ASN A 1 130 ? 18.340 11.924 10.882 1.00 9.94 194 ASN A C 1
ATOM 840 O O . ASN A 1 130 ? 18.310 11.383 9.750 1.00 12.29 194 ASN A O 1
ATOM 845 N N . TYR A 1 131 ? 18.947 13.099 11.115 1.00 8.87 195 TYR A N 1
ATOM 846 C CA . TYR A 1 131 ? 19.669 13.766 10.025 1.00 9.04 195 TYR A CA 1
ATOM 847 C C . TYR A 1 131 ? 20.923 12.948 9.741 1.00 9.12 195 TYR A C 1
ATOM 848 O O . TYR A 1 131 ? 21.814 12.823 10.587 1.00 9.23 195 TYR A O 1
ATOM 857 N N . TYR A 1 132 ? 20.946 12.294 8.560 1.00 10.01 196 TYR A N 1
ATOM 858 C CA . TYR A 1 132 ? 22.003 11.314 8.239 1.00 11.25 196 TYR A CA 1
ATOM 859 C C . TYR A 1 132 ? 22.235 10.347 9.368 1.00 11.23 196 TYR A C 1
ATOM 860 O O . TYR A 1 132 ? 23.340 9.959 9.728 1.00 12.47 196 TYR A O 1
ATOM 869 N N . ASN A 1 133 ? 21.071 9.897 9.964 1.00 11.30 197 ASN A N 1
ATOM 870 C CA . ASN A 1 133 ? 21.007 8.920 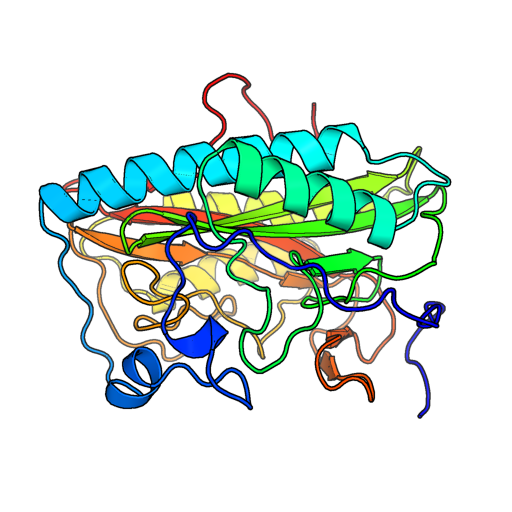11.009 1.00 11.54 197 ASN A CA 1
ATOM 871 C C . ASN A 1 133 ? 21.617 9.364 12.371 1.00 11.09 197 ASN A C 1
ATOM 872 O O . ASN A 1 133 ? 21.833 8.545 13.286 1.00 12.05 197 ASN A O 1
ATOM 877 N N . PHE A 1 134 ? 21.775 10.683 12.570 1.00 10.05 198 PHE A N 1
ATOM 878 C CA . PHE A 1 134 ? 22.155 11.179 13.910 1.00 8.98 198 PHE A CA 1
ATOM 879 C C . PHE A 1 134 ? 21.082 10.672 14.902 1.00 8.85 198 PHE A C 1
ATOM 880 O O . PHE A 1 134 ? 19.886 10.806 14.620 1.00 9.81 198 PHE A O 1
ATOM 888 N N . PRO A 1 135 ? 21.485 10.139 16.084 1.00 8.44 199 PRO A N 1
ATOM 889 C CA . PRO A 1 135 ? 20.529 9.397 16.905 1.00 8.97 199 PRO A CA 1
ATOM 890 C C . PRO A 1 135 ? 19.761 10.211 17.923 1.00 8.06 199 PRO A C 1
ATOM 891 O O . PRO A 1 135 ? 18.910 9.609 18.630 1.00 9.84 199 PRO A O 1
ATOM 895 N N . LYS A 1 136 ? 20.010 11.468 18.071 1.00 7.67 200 LYS A N 1
ATOM 896 C CA . LYS A 1 136 ? 19.472 12.323 19.169 1.00 7.42 200 LYS A CA 1
ATOM 897 C C . LYS A 1 136 ? 18.881 13.620 18.572 1.00 6.83 200 LYS A C 1
ATOM 898 O O . LYS A 1 136 ? 18.921 13.866 17.378 1.00 7.87 200 LYS A O 1
ATOM 904 N N . SER A 1 137 ? 18.301 14.418 19.488 1.00 6.98 201 SER A N 1
ATOM 905 C CA . SER A 1 137 ? 17.535 15.611 19.110 1.00 7.02 201 SER A CA 1
ATOM 906 C C . SER A 1 137 ? 18.297 16.912 19.222 1.00 6.65 201 SER A C 1
ATOM 907 O O . SER A 1 137 ? 17.782 17.962 18.844 1.00 8.36 201 SER A O 1
ATOM 910 N N . CYS A 1 138 ? 19.547 16.844 19.715 1.00 6.94 202 CYS A N 1
ATOM 911 C CA . CYS A 1 138 ? 20.470 17.969 19.845 1.00 6.93 202 CYS A CA 1
ATOM 912 C C . CYS A 1 138 ? 21.866 17.383 19.939 1.00 5.92 202 CYS A C 1
ATOM 913 O O . CYS A 1 138 ? 22.051 16.187 20.098 1.00 6.75 202 CYS A O 1
ATOM 916 N N . CYS A 1 139 ? 22.887 18.290 19.798 1.00 6.32 203 CYS A N 1
ATOM 917 C CA . CYS A 1 139 ? 24.267 17.866 19.960 1.00 6.20 203 CYS A CA 1
ATOM 918 C C . CYS A 1 139 ? 24.794 18.486 21.265 1.00 6.61 203 CYS A C 1
ATOM 919 O O . CYS A 1 139 ? 24.631 19.687 21.522 1.00 8.01 203 CYS A O 1
ATOM 922 N N . THR A 1 140 ? 25.501 17.665 22.055 1.00 6.64 204 THR A N 1
ATOM 923 C CA . THR A 1 140 ? 26.115 18.085 23.342 1.00 6.52 204 THR A CA 1
ATOM 924 C C . THR A 1 140 ? 27.590 17.811 23.264 1.00 6.61 204 THR A C 1
ATOM 925 O O . THR A 1 140 ? 27.989 16.640 23.165 1.00 8.01 204 THR A O 1
ATOM 929 N N . SER A 1 141 ? 28.413 18.867 23.315 1.00 6.79 205 SER A N 1
ATOM 930 C CA . SER A 1 141 ? 29.854 18.771 23.039 1.00 6.97 205 SER A CA 1
ATOM 931 C C . SER A 1 141 ? 30.653 19.220 24.238 1.00 7.34 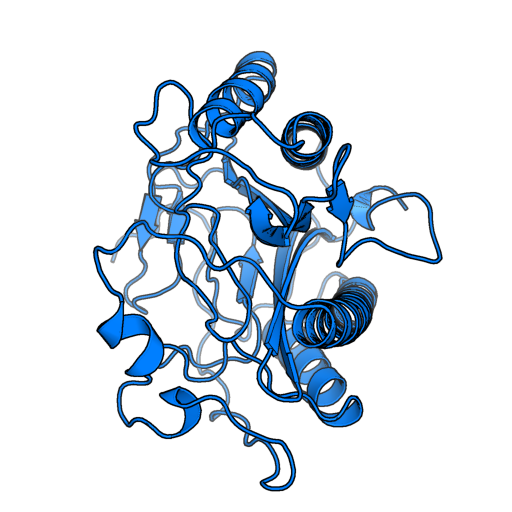205 SER A C 1
ATOM 932 O O . SER A 1 141 ? 30.811 20.444 24.462 1.00 9.18 205 SER A O 1
ATOM 935 N N . VAL A 1 142 ? 31.207 18.298 25.018 1.00 7.82 206 VAL A N 1
ATOM 936 C CA . VAL A 1 142 ? 31.938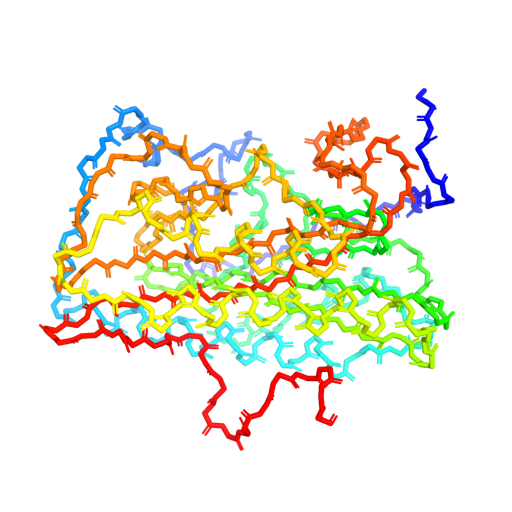 18.564 26.241 1.00 8.08 206 VAL A CA 1
ATOM 937 C C . VAL A 1 142 ? 33.430 18.691 25.958 1.00 8.73 206 VAL A C 1
ATOM 938 O O . VAL A 1 142 ? 34.001 17.865 25.234 1.00 8.89 206 VAL A O 1
ATOM 942 N N . ASN A 1 143 ? 34.114 19.694 26.561 1.00 9.45 207 ASN A N 1
ATOM 943 C CA . ASN A 1 143 ? 35.605 19.768 26.593 1.00 9.69 207 ASN A CA 1
ATOM 944 C C . ASN A 1 143 ? 36.228 19.622 25.192 1.00 9.65 207 ASN A C 1
ATOM 945 O O . ASN A 1 143 ? 36.028 20.555 24.354 1.00 9.67 207 ASN A O 1
ATOM 950 N N . GLU A 1 144 ? 36.996 18.559 24.916 1.00 9.16 208 GLU A N 1
ATOM 951 C CA . GLU A 1 144 ? 37.669 18.376 23.656 1.00 9.49 208 GLU A CA 1
ATOM 952 C C . GLU A 1 144 ? 36.731 18.059 22.476 1.00 8.72 208 GLU A C 1
ATOM 953 O O . GLU A 1 144 ? 37.238 18.007 21.340 1.00 9.44 208 GLU A O 1
ATOM 959 N N . VAL A 1 145 ? 35.445 17.844 22.684 1.00 8.05 209 VAL A N 1
ATOM 960 C CA . VAL A 1 145 ? 34.519 17.680 21.558 1.00 8.08 209 VAL A CA 1
ATOM 961 C C . VAL A 1 145 ? 34.311 19.039 20.917 1.00 7.71 209 VAL A C 1
ATOM 962 O O . VAL A 1 145 ? 33.787 19.978 21.514 1.00 8.97 209 VAL A O 1
ATOM 966 N N . ILE A 1 146 ? 34.676 19.140 19.658 1.00 8.04 210 ILE A N 1
ATOM 967 C CA . ILE A 1 146 ? 34.487 20.324 18.796 1.00 8.42 210 ILE A CA 1
ATOM 968 C C . ILE A 1 146 ? 33.024 20.547 18.453 1.00 7.76 210 ILE A C 1
ATOM 969 O O . ILE A 1 146 ? 32.516 21.670 18.529 1.00 8.19 210 ILE A O 1
ATOM 974 N N . CYS A 1 147 ? 32.336 19.492 18.005 1.00 7.52 211 CYS A N 1
ATOM 975 C CA . CYS A 1 147 ? 30.941 19.576 17.597 1.00 7.38 211 CYS A CA 1
ATOM 976 C C . CYS A 1 147 ? 30.395 18.172 17.422 1.00 6.66 211 CYS A C 1
ATOM 977 O O . CYS A 1 147 ? 31.141 17.182 17.376 1.00 7.68 211 CYS A O 1
ATOM 980 N N . HIS A 1 148 ? 29.067 18.101 17.324 1.00 6.76 212 HIS A N 1
ATOM 981 C CA . HIS A 1 148 ? 28.350 16.886 16.969 1.00 6.89 212 HIS A CA 1
ATOM 982 C C . HIS A 1 148 ? 28.437 15.767 18.011 1.00 6.59 212 HIS A C 1
ATOM 983 O O . HIS A 1 148 ? 28.216 14.601 17.749 1.00 7.94 212 HIS A O 1
ATOM 990 N N . GLY A 1 149 ? 28.722 16.173 19.277 1.00 6.71 213 GLY A N 1
ATOM 991 C CA . GLY A 1 149 ? 28.674 15.183 20.348 1.00 6.98 213 GLY A CA 1
ATOM 992 C C . GLY A 1 149 ? 27.275 14.618 20.524 1.00 6.43 213 GLY A C 1
ATOM 993 O O . GLY A 1 149 ? 26.257 15.302 20.377 1.00 6.97 213 GLY A O 1
ATOM 994 N N . ILE A 1 150 ? 27.249 13.316 20.860 1.00 7.03 214 ILE A N 1
ATOM 995 C CA . ILE A 1 150 ? 26.007 12.550 20.981 1.00 6.68 214 ILE A CA 1
ATOM 996 C C . ILE A 1 150 ? 25.638 12.473 22.470 1.00 7.43 214 ILE A C 1
ATOM 997 O O . ILE A 1 150 ? 26.391 11.897 23.264 1.00 7.69 214 ILE A O 1
ATOM 1002 N N . PRO A 1 151 ? 24.478 13.033 22.847 1.00 6.92 215 PRO A N 1
ATOM 1003 C CA . PRO A 1 151 ? 23.995 12.893 24.244 1.00 7.18 215 PRO A CA 1
ATOM 1004 C C . PRO A 1 151 ? 24.047 11.441 24.670 1.00 7.67 215 PRO A C 1
ATOM 1005 O O . PRO A 1 151 ? 23.601 10.525 23.986 1.00 8.28 215 PRO A O 1
ATOM 1009 N N . ASP A 1 152 ? 24.587 11.213 25.900 1.00 8.18 216 ASP A N 1
ATOM 1010 C CA . ASP A 1 152 ? 24.805 9.859 26.413 1.00 8.71 216 ASP A CA 1
ATOM 1011 C C . ASP A 1 152 ? 24.692 9.853 27.952 1.00 8.89 216 ASP A C 1
ATOM 1012 O O . ASP A 1 152 ? 24.129 10.757 28.571 1.00 9.67 216 ASP A O 1
ATOM 1017 N N . ARG A 1 153 ? 25.149 8.736 28.567 1.00 9.33 217 ARG A N 1
ATOM 1018 C CA . ARG A 1 153 ? 24.930 8.545 30.000 1.00 10.04 217 ARG A CA 1
ATOM 1019 C C . ARG A 1 153 ? 25.941 9.267 30.868 1.00 10.65 217 ARG A C 1
ATOM 1020 O O . ARG A 1 153 ? 25.884 9.127 32.107 1.00 12.85 217 ARG A O 1
ATOM 1028 N N . ARG A 1 154 ? 26.861 10.058 30.337 1.00 10.97 218 ARG A N 1
ATOM 1029 C CA . ARG A 1 154 ? 27.871 10.688 31.172 1.00 11.22 218 ARG A CA 1
ATOM 1030 C C . ARG A 1 154 ? 27.322 11.854 31.973 1.00 11.91 218 ARG A C 1
ATOM 1031 O O . ARG A 1 154 ? 26.797 12.839 31.380 1.00 11.18 218 ARG A O 1
ATOM 1039 N N . PRO A 1 155 ? 27.432 11.866 33.341 1.00 12.32 219 PRO A N 1
ATOM 1040 C CA . PRO A 1 155 ? 27.066 13.052 34.103 1.00 13.17 219 PRO A CA 1
ATOM 1041 C C . PRO A 1 155 ? 28.041 14.135 33.877 1.00 12.45 219 PRO A C 1
ATOM 1042 O O . PRO A 1 155 ? 29.304 13.965 33.911 1.00 13.50 219 PRO A O 1
ATOM 1046 N N . LEU A 1 156 ? 27.578 15.386 33.681 1.00 12.56 220 LEU A N 1
ATOM 1047 C CA . LEU A 1 156 ? 28.494 16.552 33.604 1.00 13.07 220 LEU A CA 1
ATOM 1048 C C . LEU A 1 156 ? 29.290 16.684 34.914 1.00 14.31 220 LEU A C 1
ATOM 1049 O O . LEU A 1 156 ? 28.748 16.399 36.019 1.00 15.08 220 LEU A O 1
ATOM 1054 N N . GLN A 1 157 ? 30.535 17.123 34.814 1.00 13.85 221 GLN A N 1
ATOM 1055 C CA . GLN A 1 157 ? 31.443 17.264 35.920 1.00 14.76 221 GLN A CA 1
ATOM 1056 C C . GLN A 1 157 ? 31.802 18.721 36.195 1.00 14.89 221 GLN A C 1
ATOM 1057 O O . GLN A 1 157 ? 31.964 19.488 35.230 1.00 14.93 221 GLN A O 1
ATOM 1063 N N . GLU A 1 158 ? 31.882 19.110 37.477 1.00 16.62 222 GLU A N 1
ATOM 1064 C CA . GLU A 1 158 ? 32.319 20.420 37.807 1.00 17.85 222 GLU A CA 1
ATOM 1065 C C . GLU A 1 158 ? 33.621 20.718 37.080 1.00 15.85 222 GLU A C 1
ATOM 1066 O O . GLU A 1 158 ? 34.535 19.915 37.092 1.00 18.02 222 GLU A O 1
ATOM 1072 N N . GLY A 1 159 ? 33.694 21.928 36.461 1.00 14.90 223 GLY A N 1
ATOM 1073 C CA . GLY A 1 159 ? 34.853 22.301 35.723 1.00 15.91 223 GLY A CA 1
ATOM 1074 C C . GLY A 1 159 ? 34.691 22.062 34.176 1.00 13.47 223 GLY A C 1
ATOM 1075 O O . GLY A 1 159 ? 35.493 22.632 33.406 1.00 14.31 223 GLY A O 1
ATOM 1076 N N . ASP A 1 160 ? 33.758 21.226 33.757 1.00 13.21 224 ASP A N 1
ATOM 1077 C CA . ASP A 1 160 ? 33.527 21.032 32.323 1.00 11.35 224 ASP A CA 1
ATOM 1078 C C . ASP A 1 160 ? 33.038 22.307 31.680 1.00 10.53 224 ASP A C 1
ATOM 1079 O O . ASP A 1 160 ? 32.392 23.154 32.301 1.00 11.80 224 ASP A O 1
ATOM 1084 N N . ILE A 1 161 ? 33.295 22.403 30.346 1.00 10.37 225 ILE A N 1
ATOM 1085 C CA . ILE A 1 161 ? 32.539 23.285 29.470 1.00 9.86 225 ILE A CA 1
ATOM 1086 C C . ILE A 1 161 ? 31.705 22.388 28.547 1.00 9.16 225 ILE A C 1
ATOM 1087 O O . ILE A 1 161 ? 32.148 21.277 28.176 1.00 9.87 225 ILE A O 1
ATOM 1092 N N . VAL A 1 162 ? 30.494 22.828 28.172 1.00 9.06 226 VAL A N 1
ATOM 1093 C CA . VAL A 1 162 ? 29.609 21.998 27.319 1.00 8.28 226 VAL A CA 1
ATOM 1094 C C . VAL A 1 162 ? 28.855 22.952 26.389 1.00 7.95 226 VAL A C 1
ATOM 1095 O O . VAL A 1 162 ? 28.202 23.909 26.817 1.00 8.97 226 VAL A O 1
ATOM 1099 N N . ASN A 1 163 ? 28.880 22.607 25.087 1.00 7.58 227 ASN A N 1
ATOM 1100 C CA . ASN A 1 163 ? 28.064 23.279 24.075 1.00 7.21 227 ASN A CA 1
ATOM 1101 C C . ASN A 1 163 ? 26.789 22.464 23.842 1.00 6.40 227 ASN A C 1
ATOM 1102 O O . ASN A 1 163 ? 26.847 21.230 23.715 1.00 7.27 227 ASN A O 1
ATOM 1107 N N . VAL A 1 164 ? 25.649 23.171 23.749 1.00 7.13 228 VAL A N 1
ATOM 1108 C CA . VAL A 1 164 ? 24.400 22.546 23.265 1.00 6.65 228 VAL A CA 1
ATOM 1109 C C . VAL A 1 164 ? 24.014 23.238 21.988 1.00 6.43 228 VAL A C 1
ATOM 1110 O O . VAL A 1 164 ? 23.880 24.479 21.938 1.00 7.40 228 VAL A O 1
ATOM 1114 N N . ASP A 1 165 ? 23.833 22.444 20.913 1.00 6.62 229 ASP A N 1
ATOM 1115 C CA . ASP A 1 165 ? 23.490 22.941 19.561 1.00 6.81 229 ASP A CA 1
ATOM 1116 C C . ASP A 1 165 ? 22.057 22.426 19.236 1.00 6.73 229 ASP A C 1
ATOM 1117 O O . ASP A 1 165 ? 21.800 21.230 19.237 1.00 7.96 229 ASP A O 1
ATOM 1122 N N . ILE A 1 166 ? 21.180 23.383 19.013 1.00 7.20 230 ILE A N 1
ATOM 1123 C CA . ILE A 1 166 ? 19.747 23.233 18.777 1.00 7.26 230 ILE A CA 1
ATOM 1124 C C . ILE A 1 166 ? 19.351 23.620 17.369 1.00 7.37 230 ILE A C 1
ATOM 1125 O O . ILE A 1 166 ? 19.783 24.664 16.853 1.00 7.88 230 ILE A O 1
ATOM 1130 N N . THR A 1 167 ? 18.513 22.792 16.729 1.00 7.24 231 THR A N 1
ATOM 1131 C CA . THR A 1 167 ? 17.846 23.231 15.493 1.00 7.61 231 THR A CA 1
ATOM 1132 C C . THR A 1 167 ? 16.435 22.697 15.494 1.00 7.76 231 THR A C 1
ATOM 1133 O O . THR A 1 167 ? 16.219 21.503 15.815 1.00 8.19 231 THR A O 1
ATOM 1137 N N . LEU A 1 168 ? 15.465 23.545 15.172 1.00 8.20 232 LEU A N 1
ATOM 1138 C CA . LEU A 1 168 ? 14.035 23.201 15.072 1.00 8.71 232 LEU A CA 1
ATOM 1139 C C . LEU A 1 168 ? 13.569 23.367 13.629 1.00 9.10 232 LEU A C 1
ATOM 1140 O O . LEU A 1 168 ? 14.043 24.187 12.905 1.00 9.69 232 LEU A O 1
ATOM 1145 N N . TYR A 1 169 ? 12.501 22.568 13.299 1.00 9.68 233 TYR A N 1
ATOM 1146 C CA . TYR A 1 169 ? 11.814 22.638 12.003 1.00 10.41 233 TYR A CA 1
ATOM 1147 C C . TYR A 1 169 ? 10.330 22.893 12.222 1.00 10.57 233 TYR A C 1
ATOM 1148 O O . TYR A 1 169 ? 9.676 22.104 12.936 1.00 11.32 233 TYR A O 1
ATOM 1157 N N . ARG A 1 170 ? 9.809 23.976 11.584 1.00 12.45 234 ARG A N 1
ATOM 1158 C CA . ARG A 1 170 ? 8.373 24.354 11.743 1.00 13.56 234 ARG A CA 1
ATOM 1159 C C . ARG A 1 170 ? 7.934 24.895 10.361 1.00 14.59 234 ARG A C 1
ATOM 1160 O O . ARG A 1 170 ? 8.490 25.800 9.813 1.00 14.56 234 ARG A O 1
ATOM 1168 N N . ASN A 1 171 ? 6.789 24.368 9.811 1.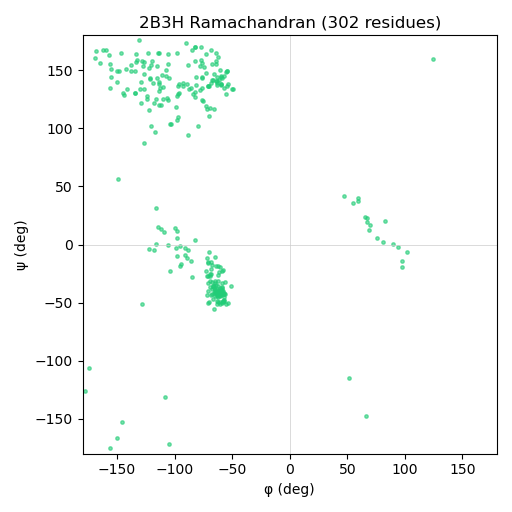00 17.73 235 ASN A N 1
ATOM 1169 C CA . ASN A 1 171 ? 6.091 24.884 8.644 1.00 20.45 235 ASN A CA 1
ATOM 1170 C C . ASN A 1 171 ? 7.057 24.982 7.479 1.00 17.63 235 ASN A C 1
ATOM 1171 O O . ASN A 1 171 ? 7.002 25.907 6.684 1.00 20.90 235 ASN A O 1
ATOM 1176 N N . GLY A 1 172 ? 8.004 23.981 7.405 1.00 17.70 236 GLY A N 1
ATOM 1177 C CA . GLY A 1 172 ? 8.928 23.992 6.310 1.00 16.43 236 GLY A CA 1
ATOM 1178 C C . GLY A 1 172 ? 10.289 24.755 6.450 1.00 15.66 236 GLY A C 1
ATOM 1179 O O . GLY A 1 172 ? 11.076 24.775 5.540 1.00 17.45 236 GLY A O 1
ATOM 1180 N N . TYR A 1 173 ? 10.517 25.349 7.596 1.00 13.66 237 TYR A N 1
ATOM 1181 C CA . TYR A 1 173 ? 11.703 26.155 7.887 1.00 12.27 237 TYR A CA 1
ATOM 1182 C C . TYR A 1 173 ? 12.487 25.630 9.076 1.00 11.38 237 TYR A C 1
ATOM 1183 O O . TYR A 1 173 ? 11.909 25.230 10.102 1.00 11.73 237 TYR A O 1
ATOM 1192 N N . HIS A 1 174 ? 13.807 25.709 9.009 1.00 10.76 238 HIS A N 1
ATOM 1193 C CA . HIS A 1 174 ? 14.730 25.338 10.110 1.00 10.14 238 HIS A CA 1
ATOM 1194 C C . HIS A 1 174 ? 15.348 26.604 10.729 1.00 9.96 238 HIS A C 1
ATOM 1195 O O . HIS A 1 174 ? 15.675 27.557 10.051 1.00 10.83 238 HIS A O 1
ATOM 1202 N N . GLY A 1 175 ? 15.552 26.517 12.074 1.00 9.61 239 GLY A N 1
ATOM 1203 C CA . GLY A 1 175 ? 16.206 27.601 12.839 1.00 9.73 239 GLY A CA 1
ATOM 1204 C C . GLY A 1 175 ? 17.265 27.083 13.798 1.00 8.55 239 GLY A C 1
ATOM 1205 O O . GLY A 1 175 ? 16.976 26.100 14.514 1.00 8.65 239 GLY A O 1
ATOM 1206 N N . ASP A 1 176 ? 18.470 27.635 13.804 1.00 8.30 240 ASP A N 1
ATOM 1207 C CA . ASP A 1 176 ? 19.696 26.961 14.363 1.00 7.88 240 ASP A CA 1
ATOM 1208 C C . ASP A 1 176 ? 20.508 27.914 15.244 1.00 7.78 240 ASP A C 1
ATOM 1209 O O . ASP A 1 176 ? 20.831 29.039 14.864 1.00 8.38 240 ASP A O 1
ATOM 1214 N N . LEU A 1 177 ? 20.865 27.446 16.459 1.00 7.29 241 LEU A N 1
ATOM 1215 C CA . LEU A 1 177 ? 21.734 28.246 17.329 1.00 7.21 241 LEU A CA 1
ATOM 1216 C C . LEU A 1 177 ? 22.442 27.317 18.319 1.00 6.38 241 LEU A C 1
ATOM 1217 O O . LEU A 1 177 ? 22.034 26.191 18.578 1.00 6.91 241 LEU A O 1
ATOM 1222 N N . ASN A 1 178 ? 23.524 27.843 18.933 1.00 6.91 242 ASN A N 1
ATOM 1223 C CA . ASN A 1 178 ? 24.228 27.064 19.974 1.00 6.55 242 ASN A CA 1
ATOM 1224 C C . ASN A 1 178 ? 24.972 28.047 20.892 1.00 6.64 242 ASN A C 1
ATOM 1225 O O . ASN A 1 178 ? 25.285 29.192 20.543 1.00 6.87 242 ASN A O 1
ATOM 1230 N N . GLU A 1 179 ? 25.202 27.572 22.131 1.00 6.85 243 GLU A N 1
ATOM 1231 C CA . GLU A 1 179 ? 25.995 28.283 23.134 1.00 7.43 243 GLU A CA 1
ATOM 1232 C C . GLU A 1 179 ? 26.814 27.277 23.915 1.00 6.99 243 GLU A C 1
ATOM 1233 O O . GLU A 1 179 ? 26.399 26.141 24.097 1.00 7.45 243 GLU A O 1
ATOM 1239 N N . THR A 1 180 ? 27.988 27.746 24.403 1.00 7.88 244 THR A N 1
ATOM 1240 C CA . THR A 1 180 ? 28.812 27.009 25.375 1.00 7.88 244 THR A CA 1
ATOM 1241 C C . THR A 1 180 ? 28.500 27.515 26.779 1.00 8.68 244 THR A C 1
ATOM 1242 O O . THR A 1 180 ? 28.391 28.745 27.011 1.00 9.34 244 THR A O 1
ATOM 1246 N N . PHE A 1 181 ? 28.394 26.562 27.723 1.00 8.82 245 PHE A N 1
ATOM 1247 C CA . PHE A 1 181 ? 28.072 26.795 29.104 1.00 9.92 245 PHE A CA 1
ATOM 1248 C C . PHE A 1 181 ? 29.186 26.306 30.006 1.00 10.50 245 PHE A C 1
ATOM 1249 O O . PHE A 1 181 ? 29.940 25.355 29.692 1.00 10.64 245 PHE A O 1
ATOM 1257 N N . PHE A 1 182 ? 29.283 26.888 31.193 1.00 11.79 246 PHE A N 1
ATOM 1258 C CA . PHE A 1 182 ? 30.139 26.438 32.273 1.00 11.87 246 PHE A CA 1
ATOM 1259 C C . PHE A 1 182 ? 29.402 25.502 33.196 1.00 12.67 246 PHE A C 1
ATOM 1260 O O . PHE A 1 182 ? 28.246 25.739 33.531 1.00 14.25 246 PHE A O 1
ATOM 1268 N N . VAL A 1 183 ? 30.066 24.426 33.644 1.00 12.62 247 VAL A N 1
ATOM 1269 C CA . VAL A 1 183 ? 29.492 23.491 34.626 1.00 13.19 247 VAL A CA 1
ATOM 1270 C C . VAL A 1 183 ? 30.119 23.784 35.973 1.00 14.03 247 VAL A C 1
ATOM 1271 O O . VAL A 1 183 ? 31.280 23.473 36.245 1.00 15.06 247 VAL A O 1
ATOM 1275 N N . GLY A 1 184 ? 29.388 24.454 36.851 1.00 16.64 248 GLY A N 1
ATOM 1276 C CA . GLY A 1 184 ? 29.972 24.879 38.163 1.00 18.70 248 GLY A CA 1
ATOM 1277 C C . GLY A 1 184 ? 31.048 25.888 37.911 1.00 18.07 248 GLY A C 1
ATOM 1278 O O . GLY A 1 184 ? 31.043 26.649 36.962 1.00 18.29 248 GLY A O 1
ATOM 1279 N N . GLU A 1 185 ? 32.073 25.870 38.775 1.00 19.39 249 GLU A N 1
ATOM 1280 C CA . GLU A 1 185 ? 33.211 26.706 38.700 1.00 19.41 249 GLU A CA 1
ATOM 1281 C C . GLU A 1 185 ? 34.183 26.116 37.683 1.00 19.17 249 GLU A C 1
ATOM 1282 O O . GLU A 1 185 ? 34.392 24.904 37.612 1.00 19.08 249 GLU A O 1
ATOM 1288 N N . VAL A 1 186 ? 34.765 26.955 36.836 1.00 19.03 250 VAL A N 1
ATOM 1289 C CA . VAL A 1 186 ? 35.727 26.557 35.796 1.00 16.78 250 VAL A CA 1
ATOM 1290 C C . VAL A 1 186 ? 37.022 27.306 35.981 1.00 18.37 250 VAL A C 1
ATOM 1291 O O . VAL A 1 186 ? 37.139 28.334 36.643 1.00 20.44 250 VAL A O 1
ATOM 1295 N N . ASP A 1 187 ? 38.089 26.816 35.296 1.00 17.29 251 ASP A N 1
ATOM 1296 C CA . ASP A 1 187 ? 39.393 27.466 35.412 1.00 18.73 251 ASP A CA 1
ATOM 1297 C C . ASP A 1 187 ? 39.506 28.673 34.489 1.00 18.30 251 ASP A C 1
ATOM 1298 O O . ASP A 1 187 ? 38.660 28.954 33.662 1.00 17.18 251 ASP A O 1
ATOM 1303 N N . ASP A 1 188 ? 40.597 29.465 34.676 1.00 20.27 252 ASP A N 1
ATOM 1304 C CA . ASP A 1 188 ? 40.781 30.690 33.924 1.00 21.45 252 ASP A CA 1
ATOM 1305 C C . ASP A 1 188 ? 40.902 30.452 32.434 1.00 18.36 252 ASP A C 1
ATOM 1306 O O . ASP A 1 188 ? 40.426 31.232 31.650 1.00 18.39 252 ASP A O 1
ATOM 1311 N N . GLY A 1 189 ? 41.531 29.340 32.060 1.00 17.79 253 GLY A N 1
ATOM 1312 C CA . GLY A 1 189 ? 41.668 29.017 30.648 1.00 17.93 253 GLY A CA 1
ATOM 1313 C C . GLY A 1 189 ? 40.278 28.739 29.997 1.00 14.72 253 GLY A C 1
ATOM 1314 O O . GLY A 1 189 ? 40.061 29.159 28.834 1.00 15.14 253 GLY A O 1
ATOM 1315 N N . ALA A 1 190 ? 39.388 28.078 30.721 1.00 15.08 254 ALA A N 1
ATOM 1316 C CA . ALA A 1 190 ? 38.031 27.862 30.215 1.00 14.76 254 ALA A CA 1
ATOM 1317 C C . ALA A 1 190 ? 37.323 29.173 30.031 1.00 14.12 254 ALA A C 1
ATOM 1318 O O . ALA A 1 190 ? 36.646 29.406 28.986 1.00 13.76 254 ALA A O 1
ATOM 1320 N N . ARG A 1 191 ? 37.434 30.077 31.009 1.00 15.03 255 ARG A N 1
ATOM 1321 C CA . ARG A 1 191 ? 36.791 31.397 30.915 1.00 15.98 255 ARG A CA 1
ATOM 1322 C C . ARG A 1 191 ? 37.291 32.143 29.654 1.00 14.94 255 ARG A C 1
ATOM 1323 O O . ARG A 1 191 ? 36.491 32.752 28.876 1.00 16.16 255 ARG A O 1
ATOM 1331 N N . LYS A 1 192 ? 38.626 32.162 29.472 1.00 14.23 256 LYS A N 1
ATOM 1332 C CA . LYS A 1 192 ? 39.214 32.903 28.371 1.00 14.78 256 LYS A CA 1
ATOM 1333 C C . LYS A 1 192 ? 38.780 32.347 27.009 1.00 12.65 256 LYS A C 1
ATOM 1334 O O . LYS A 1 192 ? 38.488 33.022 26.029 1.00 13.41 256 LYS A O 1
ATOM 1340 N N . LEU A 1 193 ? 38.791 30.973 26.895 1.00 12.62 257 LEU A N 1
ATOM 1341 C CA . LEU A 1 193 ? 38.410 30.295 25.644 1.00 11.47 257 LEU A CA 1
ATOM 1342 C C . LEU A 1 193 ? 36.942 30.659 25.291 1.00 10.41 257 LEU A C 1
ATOM 1343 O O . LEU A 1 193 ? 36.646 31.001 24.147 1.00 10.93 257 LEU A O 1
ATOM 1348 N N . VAL A 1 194 ? 36.040 30.482 26.260 1.00 10.83 258 VAL A N 1
ATOM 1349 C CA . VAL A 1 194 ? 34.609 30.691 25.970 1.00 10.34 258 VAL A CA 1
ATOM 1350 C C . VAL A 1 194 ? 34.340 32.192 25.626 1.00 10.35 258 VAL A C 1
ATOM 1351 O O . VAL A 1 194 ? 33.649 32.483 24.644 1.00 10.39 258 VAL A O 1
ATOM 1355 N N . GLN A 1 195 ? 34.930 33.092 26.414 1.00 11.25 259 GLN A N 1
ATOM 1356 C CA . GLN A 1 195 ? 34.767 34.539 26.156 1.00 12.26 259 GLN A CA 1
ATOM 1357 C C . GLN A 1 195 ? 35.255 34.896 24.760 1.00 11.82 259 GLN A C 1
ATOM 1358 O O . GLN A 1 195 ? 34.622 35.626 23.982 1.00 12.53 259 GLN A O 1
ATOM 1364 N N . THR A 1 196 ? 36.476 34.410 24.413 1.00 11.81 260 THR A N 1
ATOM 1365 C CA . THR A 1 196 ? 37.036 34.760 23.087 1.00 12.07 260 THR A CA 1
ATOM 1366 C C . THR A 1 196 ? 36.187 34.229 21.938 1.00 10.69 260 THR A C 1
ATOM 1367 O O . THR A 1 196 ? 36.005 34.879 20.917 1.00 11.47 260 THR A O 1
ATOM 1371 N N . THR A 1 197 ? 35.681 33.001 22.085 1.00 10.45 261 THR A N 1
ATOM 1372 C CA . THR A 1 197 ? 34.863 32.367 21.022 1.00 9.46 261 THR A CA 1
ATOM 1373 C C . THR A 1 197 ? 33.597 33.218 20.807 1.00 9.49 261 THR A C 1
ATOM 1374 O O . THR A 1 197 ? 33.200 33.483 19.678 1.00 10.06 261 THR A O 1
ATOM 1378 N N . TYR A 1 198 ? 32.950 33.627 21.906 1.00 9.86 262 TYR A N 1
ATOM 1379 C CA . TYR A 1 198 ? 31.748 34.438 21.787 1.00 9.74 262 TYR A CA 1
ATOM 1380 C C . TYR A 1 198 ? 32.067 35.767 21.063 1.00 10.47 262 TYR A C 1
ATOM 1381 O O . TYR A 1 198 ? 31.325 36.225 20.172 1.00 11.30 262 TYR A O 1
ATOM 1390 N N . GLU A 1 199 ? 33.207 36.397 21.464 1.00 11.33 263 GLU A N 1
ATOM 1391 C CA . GLU A 1 199 ? 33.637 37.627 20.782 1.00 11.92 263 GLU A CA 1
ATOM 1392 C C . GLU A 1 199 ? 33.917 37.413 19.296 1.00 11.47 263 GLU A C 1
ATOM 1393 O O . GLU A 1 199 ? 33.582 38.309 18.485 1.00 12.23 263 GLU A O 1
ATOM 1399 N N . CYS A 1 200 ? 34.535 36.293 18.921 1.00 11.03 264 CYS A N 1
ATOM 1400 C CA . CYS A 1 200 ? 34.733 35.999 17.492 1.00 11.19 264 CYS A CA 1
ATOM 1401 C C . CYS A 1 200 ? 33.414 35.989 16.746 1.00 10.82 264 CYS A C 1
ATOM 1402 O O . CYS A 1 200 ? 33.289 36.570 15.659 1.00 11.31 264 CYS A O 1
ATOM 1405 N N . LEU A 1 201 ? 32.390 35.278 17.274 1.00 10.51 265 LEU A N 1
ATOM 1406 C CA . LEU A 1 201 ? 31.069 35.253 16.620 1.00 10.06 265 LEU A CA 1
ATOM 1407 C C . LEU A 1 201 ? 30.534 36.679 16.424 1.00 10.42 265 LEU A C 1
ATOM 1408 O O . LEU A 1 201 ? 30.054 37.056 15.361 1.00 11.07 265 LEU A O 1
ATOM 1413 N N . MET A 1 202 ? 30.556 37.449 17.528 1.00 10.38 266 MET A N 1
ATOM 1414 C CA . MET A 1 202 ? 29.895 38.761 17.436 1.00 11.60 266 MET A CA 1
ATOM 1415 C C . MET A 1 202 ? 30.660 39.740 16.555 1.00 12.02 266 MET A C 1
ATOM 1416 O O . MET A 1 202 ? 30.033 40.585 15.884 1.00 12.69 266 MET A O 1
ATOM 1425 N N . GLN A 1 203 ? 31.992 39.684 16.509 1.00 12.33 267 GLN A N 1
ATOM 1426 C CA . GLN A 1 203 ? 32.733 40.498 15.551 1.00 12.50 267 GLN A CA 1
ATOM 1427 C C . GLN A 1 203 ? 32.338 40.169 14.112 1.00 12.45 267 GLN A C 1
ATOM 1428 O O . GLN A 1 203 ? 32.223 41.059 13.261 1.00 13.41 267 GLN A O 1
ATOM 1434 N N . ALA A 1 204 ? 32.152 38.881 13.796 1.00 11.32 268 ALA A N 1
ATOM 1435 C CA . ALA A 1 204 ? 31.691 38.480 12.473 1.00 12.10 268 ALA A CA 1
ATOM 1436 C C . ALA A 1 204 ? 30.343 39.011 12.219 1.00 11.94 268 ALA A C 1
ATOM 1437 O O . ALA A 1 204 ? 30.074 39.581 11.134 1.00 12.55 268 ALA A O 1
ATOM 1439 N N . ILE A 1 205 ? 29.395 38.856 13.145 1.00 11.61 269 ILE A N 1
ATOM 1440 C CA . ILE A 1 205 ? 28.048 39.361 12.945 1.00 11.71 269 ILE A CA 1
ATOM 1441 C C . ILE A 1 205 ? 28.017 40.842 12.661 1.00 11.84 269 ILE A C 1
ATOM 1442 O O . ILE A 1 205 ? 27.276 41.350 11.830 1.00 13.13 269 ILE A O 1
ATOM 1447 N N . ASP A 1 206 ? 28.848 41.577 13.429 1.00 12.50 270 ASP A N 1
ATOM 1448 C CA . ASP A 1 206 ? 28.901 43.038 13.295 1.00 13.44 270 ASP A CA 1
ATOM 1449 C C . ASP A 1 206 ? 29.374 43.436 11.884 1.00 14.66 270 ASP A C 1
ATOM 1450 O O . ASP A 1 206 ? 29.073 44.597 11.520 1.00 18.71 270 ASP A O 1
ATOM 1455 N N . ALA A 1 207 ? 29.987 42.599 11.127 1.00 14.09 271 ALA A N 1
ATOM 1456 C CA . ALA A 1 207 ? 30.426 42.900 9.781 1.00 15.13 271 ALA A CA 1
ATOM 1457 C C . ALA A 1 207 ? 29.394 42.565 8.676 1.00 14.60 271 ALA A C 1
ATOM 1458 O O . ALA A 1 207 ? 29.612 42.936 7.535 1.00 16.92 271 ALA A O 1
ATOM 1460 N N . VAL A 1 208 ? 28.282 41.865 9.040 1.00 13.40 272 VAL A N 1
ATOM 1461 C CA . VAL A 1 208 ? 27.301 41.394 8.005 1.00 14.20 272 VAL A CA 1
ATOM 1462 C C . VAL A 1 208 ? 26.437 42.557 7.511 1.00 14.66 272 VAL A C 1
ATOM 1463 O O . VAL A 1 208 ? 25.758 43.163 8.337 1.00 17.33 272 VAL A O 1
ATOM 1467 N N . LYS A 1 209 ? 26.421 42.781 6.257 1.00 15.96 273 LYS A N 1
ATOM 1468 C CA . LYS A 1 209 ? 25.574 43.727 5.540 1.00 16.96 273 LYS A CA 1
ATOM 1469 C C . LYS A 1 209 ? 25.690 43.486 4.069 1.00 18.00 273 LYS A C 1
ATOM 1470 O O . LYS A 1 209 ? 26.581 42.781 3.607 1.00 16.99 273 LYS A O 1
ATOM 1476 N N . PRO A 1 210 ? 24.712 43.954 3.249 1.00 19.00 274 PRO A N 1
ATOM 1477 C CA . PRO A 1 210 ? 24.783 43.765 1.825 1.00 19.21 274 PRO A CA 1
ATOM 1478 C C . PRO A 1 210 ? 26.099 44.279 1.339 1.00 19.26 274 PRO A C 1
ATOM 1479 O O . PRO A 1 210 ? 26.658 45.341 1.673 1.00 19.65 274 PRO A O 1
ATOM 1483 N N . GLY A 1 211 ? 26.656 43.446 0.404 1.00 19.58 275 GLY A N 1
ATOM 1484 C CA . GLY A 1 211 ? 27.843 43.775 -0.358 1.00 20.08 275 GLY A CA 1
ATOM 1485 C C . GLY A 1 211 ? 29.145 43.268 0.244 1.00 19.04 275 GLY A C 1
ATOM 1486 O O . GLY A 1 211 ? 30.209 43.405 -0.354 1.00 20.04 275 GLY A O 1
ATOM 1487 N N . VAL A 1 212 ? 29.085 42.615 1.432 1.00 16.82 276 VAL A N 1
ATOM 1488 C CA . VAL A 1 212 ? 30.241 41.995 2.054 1.00 16.04 276 VAL A CA 1
ATOM 1489 C C . VAL A 1 212 ? 30.418 40.576 1.551 1.00 16.00 276 VAL A C 1
ATOM 1490 O O . VAL A 1 212 ? 29.431 39.809 1.423 1.00 17.90 276 VAL A O 1
ATOM 1494 N N . ARG A 1 213 ? 31.622 40.213 1.207 1.00 15.64 277 ARG A N 1
ATOM 1495 C CA . ARG A 1 213 ? 31.915 38.856 0.732 1.00 16.08 277 ARG A CA 1
ATOM 1496 C C . ARG A 1 213 ? 31.828 37.872 1.845 1.00 15.92 277 ARG A C 1
ATOM 1497 O O . ARG A 1 213 ? 32.401 38.070 2.941 1.00 16.15 277 ARG A O 1
ATOM 1512 N N . TYR A 1 214 ? 31.202 36.715 1.632 1.00 16.80 278 TYR A N 1
ATOM 1513 C CA . TYR A 1 214 ? 31.160 35.652 2.687 1.00 15.58 278 TYR A CA 1
ATOM 1514 C C . TYR A 1 214 ? 32.532 35.257 3.145 1.00 14.26 278 TYR A C 1
ATOM 1515 O O . TYR A 1 214 ? 32.682 34.935 4.363 1.00 15.68 278 TYR A O 1
ATOM 1524 N N . ARG A 1 215 ? 33.570 35.293 2.290 1.00 14.95 279 ARG A N 1
ATOM 1525 C CA . ARG A 1 215 ? 34.909 34.897 2.696 1.00 15.91 279 ARG A CA 1
ATOM 1526 C C . ARG A 1 215 ? 35.536 35.862 3.738 1.00 15.20 279 ARG A C 1
ATOM 1527 O O . ARG A 1 215 ? 36.549 35.452 4.355 1.00 16.06 279 ARG A O 1
ATOM 1542 N N . GLU A 1 216 ? 35.014 37.052 3.875 1.00 15.25 280 GLU A N 1
ATOM 1543 C CA . GLU A 1 216 ? 35.665 37.966 4.836 1.00 16.14 280 GLU A CA 1
ATOM 1544 C C . GLU A 1 216 ? 35.464 37.573 6.275 1.00 14.68 280 GLU A C 1
ATOM 1545 O O . GLU A 1 216 ? 36.301 37.958 7.190 1.00 15.53 280 GLU A O 1
ATOM 1551 N N . LEU A 1 217 ? 34.349 36.872 6.575 1.00 13.78 281 LEU A N 1
ATOM 1552 C CA . LEU A 1 217 ? 34.049 36.597 7.983 1.00 13.04 281 LEU A CA 1
ATOM 1553 C C . LEU A 1 217 ? 35.163 35.788 8.668 1.00 13.02 281 LEU A C 1
ATOM 1554 O O . LEU A 1 217 ? 35.487 36.041 9.846 1.00 13.03 281 LEU A O 1
ATOM 1559 N N . GLY A 1 218 ? 35.763 34.797 7.952 1.00 13.12 282 GLY A N 1
ATOM 1560 C CA . GLY A 1 218 ? 36.842 34.051 8.590 1.00 13.27 282 GLY A CA 1
ATOM 1561 C C . GLY A 1 218 ? 38.132 34.848 8.828 1.00 13.87 282 GLY A C 1
ATOM 1562 O O . GLY A 1 218 ? 38.885 34.533 9.767 1.00 14.25 282 GLY A O 1
ATOM 1563 N N . ASN A 1 219 ? 38.385 35.863 8.020 1.00 15.54 283 ASN A N 1
ATOM 1564 C CA . ASN A 1 219 ? 39.494 36.739 8.286 1.00 16.12 283 ASN A CA 1
ATOM 1565 C C . ASN A 1 219 ? 39.297 37.400 9.657 1.00 15.30 283 ASN A C 1
ATOM 1566 O O . ASN A 1 219 ? 40.209 37.516 10.502 1.00 16.51 283 ASN A O 1
ATOM 1571 N N . ILE A 1 220 ? 38.087 37.874 10.001 1.00 14.90 284 ILE A N 1
ATOM 1572 C CA . ILE A 1 220 ? 37.784 38.560 11.250 1.00 14.99 284 ILE A CA 1
ATOM 1573 C C . ILE A 1 220 ? 37.923 37.586 12.463 1.00 14.23 284 ILE A C 1
ATOM 1574 O O . ILE A 1 220 ? 38.494 37.887 13.495 1.00 14.56 284 ILE A O 1
ATOM 1579 N N . ILE A 1 221 ? 37.306 36.376 12.274 1.00 13.70 285 ILE A N 1
ATOM 1580 C CA . ILE A 1 221 ? 37.310 35.367 13.353 1.00 12.90 285 ILE A CA 1
ATOM 1581 C C . ILE A 1 221 ? 38.722 34.930 13.689 1.00 13.10 285 ILE A C 1
ATOM 1582 O O . ILE A 1 221 ? 39.144 34.936 14.862 1.00 12.96 285 ILE A O 1
ATOM 1587 N N . GLN A 1 222 ? 39.514 34.573 12.662 1.00 12.91 286 GLN A N 1
ATOM 1588 C CA . GLN A 1 222 ? 40.856 34.128 12.959 1.00 13.73 286 GLN A CA 1
ATOM 1589 C C . GLN A 1 222 ? 41.702 35.218 13.604 1.00 14.78 286 GLN A C 1
ATOM 1590 O O . GLN A 1 222 ? 42.543 34.922 14.526 1.00 15.33 286 GLN A O 1
ATOM 1596 N N . LYS A 1 223 ? 41.566 36.450 13.178 1.00 15.40 287 LYS A N 1
ATOM 1597 C CA . LYS A 1 223 ? 42.404 37.536 13.773 1.00 17.40 287 LYS A CA 1
ATOM 1598 C C . LYS A 1 223 ? 42.213 37.598 15.282 1.00 16.85 287 LYS A C 1
ATOM 1599 O O . LYS A 1 223 ? 43.187 37.663 16.054 1.00 17.83 287 LYS A O 1
ATOM 1605 N N . HIS A 1 224 ? 40.944 37.533 15.700 1.00 15.55 288 HIS A N 1
ATOM 1606 C CA . HIS A 1 224 ? 40.674 37.639 17.144 1.00 15.08 288 HIS A CA 1
ATOM 1607 C C . HIS A 1 224 ? 41.118 36.351 17.861 1.00 14.90 288 HIS A C 1
ATOM 1608 O O . HIS A 1 224 ? 41.684 36.449 19.000 1.00 15.41 288 HIS A O 1
ATOM 1615 N N . ALA A 1 225 ? 40.855 35.182 17.337 1.00 13.25 289 ALA A N 1
ATOM 1616 C CA . ALA A 1 225 ? 41.288 33.955 17.992 1.00 13.82 289 ALA A CA 1
ATOM 1617 C C . ALA A 1 225 ? 42.759 33.923 18.195 1.00 15.06 289 ALA A C 1
ATOM 1618 O O . ALA A 1 225 ? 43.295 33.618 19.264 1.00 15.54 289 ALA A O 1
ATOM 1620 N N . GLN A 1 226 ? 43.520 34.214 17.122 1.00 15.99 290 GLN A N 1
ATOM 1621 C CA . GLN A 1 226 ? 44.987 34.103 17.162 1.00 18.21 290 GLN A CA 1
ATOM 1622 C C . GLN A 1 226 ? 45.555 35.121 18.107 1.00 18.97 290 GLN A C 1
ATOM 1623 O O . GLN A 1 226 ? 46.584 34.875 18.816 1.00 20.58 290 GLN A O 1
ATOM 1629 N N . ALA A 1 227 ? 44.959 36.309 18.175 1.00 19.52 291 ALA A N 1
ATOM 1630 C CA . ALA A 1 227 ? 45.436 37.343 19.157 1.00 20.96 291 ALA A CA 1
ATOM 1631 C C . ALA A 1 227 ? 45.340 36.870 20.608 1.00 21.20 291 ALA A C 1
ATOM 1632 O O . ALA A 1 227 ? 46.040 37.408 21.509 1.00 26.06 291 ALA A O 1
ATOM 1634 N N . ASN A 1 228 ? 44.534 35.871 20.870 1.00 18.57 292 ASN A N 1
ATOM 1635 C CA . ASN A 1 228 ? 44.354 35.362 22.216 1.00 18.54 292 ASN A CA 1
ATOM 1636 C C . ASN A 1 228 ? 44.920 33.949 22.420 1.00 18.06 292 ASN A C 1
ATOM 1637 O O . ASN A 1 228 ? 44.710 33.228 23.379 1.00 18.71 292 ASN A O 1
ATOM 1642 N N . GLY A 1 229 ? 45.746 33.536 21.403 1.00 17.29 293 GLY A N 1
ATOM 1643 C CA . GLY A 1 229 ? 46.488 32.282 21.525 1.00 17.38 293 GLY A CA 1
ATOM 1644 C C . GLY A 1 229 ? 45.714 31.038 21.176 1.00 17.05 293 GLY A C 1
ATOM 1645 O O . GLY A 1 229 ? 46.133 29.914 21.547 1.00 19.68 293 GLY A O 1
ATOM 1646 N N . PHE A 1 230 ? 44.592 31.185 20.403 1.00 15.32 294 PHE A N 1
ATOM 1647 C CA . PHE A 1 230 ? 43.734 30.036 20.052 1.00 14.05 294 PHE A CA 1
ATOM 1648 C C . PHE A 1 230 ? 43.757 29.770 18.579 1.00 14.06 294 PHE A C 1
ATOM 1649 O O . PHE A 1 230 ? 44.147 30.630 17.764 1.00 17.07 294 PHE A O 1
ATOM 1657 N N . SER A 1 231 ? 43.274 28.576 18.155 1.00 13.34 295 SER A N 1
ATOM 1658 C CA . SER A 1 231 ? 43.199 28.161 16.777 1.00 13.19 295 SER A CA 1
ATOM 1659 C C . SER A 1 231 ? 41.749 28.014 16.306 1.00 11.72 295 SER A C 1
ATOM 1660 O O . SER A 1 231 ? 40.827 27.905 17.133 1.00 12.32 295 SER A O 1
ATOM 1663 N N . VAL A 1 232 ? 41.541 27.949 14.964 1.00 12.39 296 VAL A N 1
ATOM 1664 C CA . VAL A 1 232 ? 40.214 27.912 14.365 1.00 11.33 296 VAL A CA 1
ATOM 1665 C C . VAL A 1 232 ? 40.001 26.601 13.586 1.00 11.39 296 VAL A C 1
ATOM 1666 O O . VAL A 1 232 ? 40.739 26.284 12.669 1.00 13.16 296 VAL A O 1
ATOM 1670 N N . VAL A 1 233 ? 38.972 25.844 13.975 1.00 10.28 297 VAL A N 1
ATOM 1671 C CA . VAL A 1 233 ? 38.636 24.621 13.251 1.00 10.32 297 VAL A CA 1
ATOM 1672 C C . VAL A 1 233 ? 38.318 24.905 11.808 1.00 10.56 297 VAL A C 1
ATOM 1673 O O . VAL A 1 233 ? 37.600 25.865 11.473 1.00 11.44 297 VAL A O 1
ATOM 1677 N N . ARG A 1 234 ? 38.835 24.041 10.934 1.00 11.86 298 ARG A N 1
ATOM 1678 C CA . ARG A 1 234 ? 38.728 24.179 9.470 1.00 13.38 298 ARG A CA 1
ATOM 1679 C C . ARG A 1 234 ? 37.725 23.257 8.838 1.00 13.45 298 ARG A C 1
ATOM 1680 O O . ARG A 1 234 ? 37.213 23.530 7.743 1.00 16.98 298 ARG A O 1
ATOM 1688 N N . SER A 1 235 ? 37.356 22.138 9.435 1.00 12.71 299 SER A N 1
ATOM 1689 C CA . SER A 1 235 ? 36.611 21.060 8.785 1.00 13.39 299 SER A CA 1
ATOM 1690 C C . SER A 1 235 ? 35.127 21.318 8.841 1.00 12.94 299 SER A C 1
ATOM 1691 O O . SER A 1 235 ? 34.389 20.555 8.180 1.00 16.29 299 SER A O 1
ATOM 1694 N N . TYR A 1 236 ? 34.627 22.229 9.646 1.00 11.30 300 TYR A N 1
ATOM 1695 C CA . TYR A 1 236 ? 33.235 22.496 9.832 1.00 11.64 300 TYR A CA 1
ATOM 1696 C C . TYR A 1 236 ? 33.005 24.007 9.669 1.00 11.51 300 TYR A C 1
ATOM 1697 O O . TYR A 1 236 ? 33.838 24.796 10.167 1.00 13.56 300 TYR A O 1
ATOM 1706 N N . CYS A 1 237 ? 31.864 24.356 8.975 1.00 11.87 301 CYS A N 1
ATOM 1707 C CA . CYS A 1 237 ? 31.613 25.720 8.565 1.00 11.35 301 CYS A CA 1
ATOM 1708 C C . CYS A 1 237 ? 30.164 26.157 8.887 1.00 10.92 301 CYS A C 1
ATOM 1709 O O . CYS A 1 237 ? 29.272 25.314 9.083 1.00 12.36 301 CYS A O 1
ATOM 1712 N N . GLY A 1 238 ? 29.937 27.442 8.861 1.00 10.79 302 GLY A N 1
ATOM 1713 C CA . GLY A 1 238 ? 28.565 27.986 8.827 1.00 10.89 302 GLY A CA 1
ATOM 1714 C C . GLY A 1 238 ? 27.920 27.676 7.494 1.00 10.39 302 GLY A C 1
ATOM 1715 O O . GLY A 1 238 ? 28.570 27.218 6.519 1.00 11.73 302 GLY A O 1
ATOM 1716 N N . HIS A 1 239 ? 26.585 27.891 7.427 1.00 10.15 303 HIS A N 1
ATOM 1717 C CA . HIS A 1 239 ? 25.798 27.438 6.296 1.00 10.57 303 HIS A CA 1
ATOM 1718 C C . HIS A 1 239 ? 24.543 28.219 6.078 1.00 10.89 303 HIS A C 1
ATOM 1719 O O . HIS A 1 239 ? 23.905 28.689 7.038 1.00 11.25 303 HIS A O 1
ATOM 1726 N N . GLY A 1 240 ? 24.130 28.278 4.793 1.00 11.73 304 GLY A N 1
ATOM 1727 C CA . GLY A 1 240 ? 22.722 28.639 4.506 1.00 12.32 304 GLY A CA 1
ATOM 1728 C C . GLY A 1 240 ? 21.754 27.726 5.262 1.00 11.57 304 GLY A C 1
ATOM 1729 O O . GLY A 1 240 ? 22.042 26.535 5.488 1.00 11.56 304 GLY A O 1
ATOM 1730 N N . ILE A 1 241 ? 20.598 28.298 5.594 1.00 12.01 305 ILE A N 1
ATOM 1731 C CA . ILE A 1 241 ? 19.566 27.545 6.311 1.00 11.38 305 ILE A CA 1
ATOM 1732 C C . ILE A 1 241 ? 18.216 28.255 5.978 1.00 12.05 305 ILE A C 1
ATOM 1733 O O . ILE A 1 241 ? 18.165 29.499 6.023 1.00 12.87 305 ILE A O 1
ATOM 1738 N N . HIS A 1 242 ? 17.190 27.496 5.662 1.00 12.10 306 HIS A N 1
ATOM 1739 C CA . HIS A 1 242 ? 15.836 27.996 5.427 1.00 13.73 306 HIS A CA 1
ATOM 1740 C C . HIS A 1 242 ? 14.927 26.789 5.220 1.00 13.14 306 HIS A C 1
ATOM 1741 O O . HIS A 1 242 ? 14.617 26.110 6.211 1.00 13.18 306 HIS A O 1
ATOM 1748 N N . LYS A 1 243 ? 14.464 26.476 4.027 1.00 14.14 307 LYS A N 1
ATOM 1749 C CA . LYS A 1 243 ? 13.733 25.243 3.737 1.00 14.99 307 LYS A CA 1
ATOM 1750 C C . LYS A 1 243 ? 14.641 24.007 3.838 1.00 14.50 307 LYS A C 1
ATOM 1751 O O . LYS A 1 243 ? 14.136 22.935 4.004 1.00 15.78 307 LYS A O 1
ATOM 1757 N N . LEU A 1 244 ? 15.963 24.221 3.731 1.00 14.32 308 LEU A N 1
ATOM 1758 C CA . LEU A 1 244 ? 16.986 23.186 3.909 1.00 14.41 308 LEU A CA 1
ATOM 1759 C C . LEU A 1 244 ? 17.714 23.426 5.235 1.00 13.75 308 LEU A C 1
ATOM 1760 O O . LEU A 1 244 ? 17.865 24.605 5.659 1.00 13.78 308 LEU A O 1
ATOM 1765 N N . PHE A 1 245 ? 18.207 22.374 5.862 1.00 12.93 309 PHE A N 1
ATOM 1766 C CA . PHE A 1 245 ? 18.999 22.514 7.090 1.00 11.45 309 PHE A CA 1
ATOM 1767 C C . PHE A 1 245 ? 20.376 23.112 6.803 1.00 11.23 309 PHE A C 1
ATOM 1768 O O . PHE A 1 245 ? 20.822 24.081 7.422 1.00 11.22 309 PHE A O 1
ATOM 1776 N N . HIS A 1 246 ? 21.047 22.503 5.800 1.00 11.62 310 HIS A N 1
ATOM 1777 C CA . HIS A 1 246 ? 22.383 22.985 5.414 1.00 12.14 310 HIS A CA 1
ATOM 1778 C C . HIS A 1 246 ? 22.367 23.204 3.847 1.00 13.37 310 HIS A C 1
ATOM 1779 O O . HIS A 1 246 ? 22.140 22.221 3.110 1.00 15.94 310 HIS A O 1
ATOM 1786 N N . THR A 1 247 ? 22.652 24.403 3.412 1.00 14.11 311 THR A N 1
ATOM 1787 C CA . THR A 1 247 ? 22.738 24.706 1.964 1.00 15.60 311 THR A CA 1
ATOM 1788 C C . THR A 1 247 ? 23.609 25.918 1.744 1.00 15.45 311 THR A C 1
ATOM 1789 O O . THR A 1 247 ? 24.223 26.421 2.681 1.00 14.63 311 THR A O 1
ATOM 1793 N N . ALA A 1 248 ? 23.707 26.386 0.509 1.00 16.02 312 ALA A N 1
ATOM 1794 C CA . ALA A 1 248 ? 24.562 27.541 0.195 1.00 15.79 312 ALA A CA 1
ATOM 1795 C C . ALA A 1 248 ? 24.093 28.735 0.936 1.00 14.45 312 ALA A C 1
ATOM 1796 O O . ALA A 1 248 ? 22.895 29.000 1.091 1.00 15.73 312 ALA A O 1
ATOM 1798 N N . PRO A 1 249 ? 24.974 29.566 1.430 1.00 14.81 313 PRO A N 1
ATOM 1799 C CA . PRO A 1 249 ? 26.447 29.535 1.242 1.00 15.31 313 PRO A CA 1
ATOM 1800 C C . PRO A 1 249 ? 27.131 28.688 2.286 1.00 14.35 313 PRO A C 1
ATOM 1801 O O . PRO A 1 249 ? 26.713 28.537 3.424 1.00 14.92 313 PRO A O 1
ATOM 1805 N N . ASN A 1 250 ? 28.327 28.159 1.937 1.00 14.94 314 ASN A N 1
ATOM 1806 C CA . ASN A 1 250 ? 29.285 27.590 2.855 1.00 15.32 314 ASN A CA 1
ATOM 1807 C C . ASN A 1 250 ? 30.051 28.753 3.418 1.00 15.76 314 ASN A C 1
ATOM 1808 O O . ASN A 1 250 ? 30.534 29.647 2.694 1.00 20.50 314 ASN A O 1
ATOM 1813 N N . VAL A 1 251 ? 30.217 28.851 4.776 1.00 13.62 315 VAL A N 1
ATOM 1814 C CA . VAL A 1 251 ? 30.779 29.983 5.475 1.00 14.14 315 VAL A CA 1
ATOM 1815 C C . VAL A 1 251 ? 31.935 29.500 6.371 1.00 13.37 315 VAL A C 1
ATOM 1816 O O . VAL A 1 251 ? 31.744 29.220 7.569 1.00 13.77 315 VAL A O 1
ATOM 1820 N N . PRO A 1 252 ? 33.168 29.418 5.854 1.00 14.12 316 PRO A N 1
ATOM 1821 C CA . PRO A 1 252 ? 34.305 29.030 6.660 1.00 13.57 316 PRO A CA 1
ATOM 1822 C C . PRO A 1 252 ? 34.606 30.079 7.692 1.00 11.80 316 PRO A C 1
ATOM 1823 O O . PRO A 1 252 ? 34.358 31.294 7.552 1.00 14.07 316 PRO A O 1
ATOM 1827 N N . HIS A 1 253 ? 35.271 29.668 8.814 1.00 11.78 317 HIS A N 1
ATOM 1828 C CA . HIS A 1 253 ? 35.580 30.547 9.945 1.00 11.10 317 HIS A CA 1
ATOM 1829 C C . HIS A 1 253 ? 37.069 30.963 10.047 1.00 11.61 317 HIS A C 1
ATOM 1830 O O . HIS A 1 253 ? 37.419 31.706 10.978 1.00 11.97 317 HIS A O 1
ATOM 1837 N N . TYR A 1 254 ? 37.892 30.474 9.118 1.00 12.74 318 TYR A N 1
ATOM 1838 C CA . TYR A 1 254 ? 39.320 30.715 9.114 1.00 13.37 318 TYR A CA 1
ATOM 1839 C C . TYR A 1 254 ? 39.697 31.737 8.007 1.00 13.92 318 TYR A C 1
ATOM 1840 O O . TYR A 1 254 ? 38.899 31.979 7.083 1.00 14.75 318 TYR A O 1
ATOM 1849 N N . ALA A 1 255 ? 40.887 32.272 8.112 1.00 15.69 319 ALA A N 1
ATOM 1850 C CA . ALA A 1 255 ? 41.331 33.357 7.236 1.00 16.68 319 ALA A CA 1
ATOM 1851 C C . ALA A 1 255 ? 41.738 32.835 5.879 1.00 17.31 319 ALA A C 1
ATOM 1852 O O . ALA A 1 255 ? 42.196 31.692 5.752 1.00 18.47 319 ALA A O 1
ATOM 1854 N N . LYS A 1 256 ? 41.653 33.645 4.881 1.00 17.78 320 LYS A N 1
ATOM 1855 C CA . LYS A 1 256 ? 42.103 33.369 3.518 1.00 20.48 320 LYS A CA 1
ATOM 1856 C C . LYS A 1 256 ? 41.413 32.149 2.876 1.00 19.56 320 LYS A C 1
ATOM 1857 O O . LYS A 1 256 ? 42.009 31.305 2.240 1.00 25.78 320 LYS A O 1
ATOM 1863 N N . ASN A 1 257 ? 40.083 31.998 3.116 1.00 20.34 321 ASN A N 1
ATOM 1864 C CA . ASN A 1 257 ? 39.317 30.880 2.577 1.00 19.04 321 ASN A CA 1
ATOM 1865 C C . ASN A 1 257 ? 38.761 31.318 1.199 1.00 20.71 321 ASN A C 1
ATOM 1866 O O . ASN A 1 257 ? 38.801 32.468 0.791 1.00 26.27 321 ASN A O 1
ATOM 1871 N N . LYS A 1 258 ? 38.163 30.366 0.529 1.00 23.67 322 LYS A N 1
ATOM 1872 C CA . LYS A 1 258 ? 37.741 30.618 -0.870 1.00 28.07 322 LYS A CA 1
ATOM 1873 C C . LYS A 1 258 ? 36.237 30.545 -1.023 1.00 23.56 322 LYS A C 1
ATOM 1874 O O . LYS A 1 258 ? 35.612 30.174 -2.044 1.00 28.26 322 LYS A O 1
ATOM 1880 N N . ALA A 1 259 ? 35.521 30.932 0.064 1.00 18.75 323 ALA A N 1
ATOM 1881 C CA . ALA A 1 259 ? 34.036 30.889 -0.019 1.00 19.08 323 ALA A CA 1
ATOM 1882 C C . ALA A 1 259 ? 33.543 31.772 -1.153 1.00 18.83 323 ALA A C 1
ATOM 1883 O O . ALA A 1 259 ? 34.108 32.844 -1.433 1.00 19.79 323 ALA A O 1
ATOM 1885 N N . VAL A 1 260 ? 32.492 31.267 -1.793 1.00 18.85 324 VAL A N 1
ATOM 1886 C CA . VAL A 1 260 ? 31.825 31.890 -2.942 1.00 20.70 324 VAL A CA 1
ATOM 1887 C C . VAL A 1 260 ? 30.620 32.695 -2.471 1.00 19.08 324 VAL A C 1
ATOM 1888 O O . VAL A 1 260 ? 29.786 32.228 -1.716 1.00 22.99 324 VAL A O 1
ATOM 1892 N N . GLY A 1 261 ? 30.527 33.977 -2.940 1.00 19.67 325 GLY A N 1
ATOM 1893 C CA . GLY A 1 261 ? 29.333 34.715 -2.785 1.00 20.02 325 GLY A CA 1
ATOM 1894 C C . GLY A 1 261 ? 29.423 36.024 -2.103 1.00 16.68 325 GLY A C 1
ATOM 1895 O O . GLY A 1 261 ? 30.376 36.304 -1.306 1.00 17.86 325 GLY A O 1
ATOM 1896 N N . VAL A 1 262 ? 28.442 36.872 -2.327 1.00 19.17 326 VAL A N 1
ATOM 1897 C CA . VAL A 1 262 ? 28.350 38.221 -1.742 1.00 16.93 326 VAL A CA 1
ATOM 1898 C C . VAL A 1 262 ? 27.017 38.350 -1.085 1.00 17.54 326 VAL A C 1
ATOM 1899 O O . VAL A 1 262 ? 25.950 38.018 -1.595 1.00 19.60 326 VAL A O 1
ATOM 1903 N N . MET A 1 263 ? 27.029 38.878 0.118 1.00 17.09 327 MET A N 1
ATOM 1904 C CA . MET A 1 263 ? 25.798 39.044 0.913 1.00 17.69 327 MET A CA 1
ATOM 1905 C C . MET A 1 263 ? 24.859 40.007 0.223 1.00 19.07 327 MET A C 1
ATOM 1906 O O . MET A 1 263 ? 25.271 41.114 -0.285 1.00 19.65 327 MET A O 1
ATOM 1911 N N . LYS A 1 264 ? 23.575 39.699 0.263 1.00 19.12 328 LYS A N 1
ATOM 1912 C CA . LYS A 1 264 ? 22.470 40.532 -0.281 1.00 21.07 328 LYS A CA 1
ATOM 1913 C C . LYS A 1 264 ? 21.353 40.500 0.721 1.00 20.78 328 LYS A C 1
ATOM 1914 O O . LYS A 1 264 ? 21.130 39.484 1.393 1.00 18.65 328 LYS A O 1
ATOM 1920 N N . SER A 1 265 ? 20.546 41.583 0.821 1.00 21.00 329 SER A N 1
ATOM 1921 C CA . SER A 1 265 ? 19.337 41.640 1.676 1.00 22.58 329 SER A CA 1
ATOM 1922 C C . SER A 1 265 ? 18.447 40.496 1.292 1.00 22.43 329 SER A C 1
ATOM 1923 O O . SER A 1 265 ? 18.142 40.256 0.059 1.00 23.68 329 SER A O 1
ATOM 1926 N N . GLY A 1 266 ? 18.001 39.711 2.269 1.00 21.16 330 GLY A N 1
ATOM 1927 C CA . GLY A 1 266 ? 17.162 38.555 2.019 1.00 21.40 330 GLY A CA 1
ATOM 1928 C C . GLY A 1 266 ? 17.899 37.167 2.061 1.00 20.34 330 GLY A C 1
ATOM 1929 O O . GLY A 1 266 ? 17.300 36.133 2.038 1.00 21.29 330 GLY A O 1
ATOM 1930 N N . HIS A 1 267 ? 19.222 37.197 2.192 1.00 18.20 331 HIS A N 1
ATOM 1931 C CA . HIS A 1 267 ? 19.986 35.958 2.484 1.00 17.03 331 HIS A CA 1
ATOM 1932 C C . HIS A 1 267 ? 19.846 35.552 3.980 1.00 16.37 331 HIS A C 1
ATOM 1933 O O . HIS A 1 267 ? 19.908 36.449 4.829 1.00 15.04 331 HIS A O 1
ATOM 1940 N N . VAL A 1 268 ? 19.785 34.273 4.200 1.00 14.05 332 VAL A N 1
ATOM 1941 C CA . VAL A 1 268 ? 19.808 33.726 5.609 1.00 13.80 332 VAL A CA 1
ATOM 1942 C C . VAL A 1 268 ? 20.874 32.618 5.663 1.00 11.98 332 VAL A C 1
ATOM 1943 O O . VAL A 1 268 ? 20.963 31.685 4.891 1.00 13.54 332 VAL A O 1
ATOM 1947 N N . PHE A 1 269 ? 21.680 32.776 6.800 1.00 11.72 333 PHE A N 1
ATOM 1948 C CA . PHE A 1 269 ? 22.780 31.829 6.989 1.00 11.65 333 PHE A CA 1
ATOM 1949 C C . PHE A 1 269 ? 23.267 31.835 8.421 1.00 10.61 333 PHE A C 1
ATOM 1950 O O . PHE A 1 269 ? 22.898 32.752 9.198 1.00 10.93 333 PHE A O 1
ATOM 1958 N N . THR A 1 270 ? 24.074 30.865 8.825 1.00 9.92 334 THR A N 1
ATOM 1959 C CA . THR A 1 270 ? 24.651 30.801 10.184 1.00 9.59 334 THR A CA 1
ATOM 1960 C C . THR A 1 270 ? 26.131 31.169 10.138 1.00 9.46 334 THR A C 1
ATOM 1961 O O . THR A 1 270 ? 26.856 31.030 9.163 1.00 10.49 334 THR A O 1
ATOM 1965 N N . ILE A 1 271 ? 26.563 31.649 11.338 1.00 9.50 335 ILE A N 1
ATOM 1966 C CA . ILE A 1 271 ? 27.996 31.802 11.696 1.00 9.68 335 ILE A CA 1
ATOM 1967 C C . ILE A 1 271 ? 28.173 31.006 12.980 1.00 9.02 335 ILE A C 1
ATOM 1968 O O . ILE A 1 271 ? 27.362 31.186 13.925 1.00 9.10 335 ILE A O 1
ATOM 1973 N N . GLU A 1 272 ? 29.147 30.085 13.039 1.00 9.24 336 GLU A N 1
ATOM 1974 C CA . GLU A 1 272 ? 29.207 29.105 14.153 1.00 8.53 336 GLU A CA 1
ATOM 1975 C C . GLU A 1 272 ? 30.646 28.693 14.489 1.00 8.36 336 GLU A C 1
ATOM 1976 O O . GLU A 1 272 ? 31.001 27.516 14.505 1.00 8.89 336 GLU A O 1
ATOM 1982 N N . PRO A 1 273 ? 31.516 29.687 14.807 1.00 8.78 337 PRO A N 1
ATOM 1983 C CA . PRO A 1 273 ? 32.953 29.362 14.952 1.00 9.08 337 PRO A CA 1
ATOM 1984 C C . PRO A 1 273 ? 33.216 28.409 16.086 1.00 8.73 337 PRO A C 1
ATOM 1985 O O . PRO A 1 273 ? 32.724 28.563 17.227 1.00 9.14 337 PRO A O 1
ATOM 1989 N N . MET A 1 274 ? 34.123 27.478 15.793 1.00 9.16 338 MET A N 1
ATOM 1990 C CA . MET A 1 274 ? 34.696 26.500 16.777 1.00 9.18 338 MET A CA 1
ATOM 1991 C C . MET A 1 274 ? 36.156 26.885 16.961 1.00 9.85 338 MET A C 1
ATOM 1992 O O . MET A 1 274 ? 36.950 26.883 15.978 1.00 10.89 338 MET A O 1
ATOM 1997 N N . ILE A 1 275 ? 36.553 27.211 18.199 1.00 9.74 339 ILE A N 1
ATOM 1998 C CA . ILE A 1 275 ? 37.879 27.745 18.561 1.00 10.44 339 ILE A CA 1
ATOM 1999 C C . ILE A 1 275 ? 38.499 26.800 19.553 1.00 10.60 339 ILE A C 1
ATOM 2000 O O . ILE A 1 275 ? 37.789 26.223 20.409 1.00 11.56 339 ILE A O 1
ATOM 2005 N N . CYS A 1 276 ? 39.815 26.589 19.463 1.00 11.15 340 CYS A N 1
ATOM 2006 C CA . CYS A 1 276 ? 40.498 25.547 20.255 1.00 11.54 340 CYS A CA 1
ATOM 2007 C C . CYS A 1 276 ? 41.665 26.110 21.036 1.00 11.92 340 CYS A C 1
ATOM 2008 O O . CYS A 1 276 ? 42.389 27.011 20.610 1.00 13.18 340 CYS A O 1
ATOM 2011 N N . GLU A 1 277 ? 41.915 25.523 22.241 1.00 12.91 341 GLU A N 1
ATOM 2012 C CA . GLU A 1 277 ? 43.039 25.865 23.109 1.00 15.26 341 GLU A CA 1
ATOM 2013 C C . GLU A 1 277 ? 44.384 25.493 22.536 1.00 16.45 341 GLU A C 1
ATOM 2014 O O . GLU A 1 277 ? 45.357 26.206 22.783 1.00 21.09 341 GLU A O 1
ATOM 2020 N N . GLY A 1 278 ? 44.445 24.382 21.822 1.00 14.77 342 GLY A N 1
ATOM 2021 C CA . GLY A 1 278 ? 45.652 23.909 21.227 1.00 16.98 342 GLY A CA 1
ATOM 2022 C C . GLY A 1 278 ? 45.595 24.089 19.717 1.00 16.18 342 GLY A C 1
ATOM 2023 O O . GLY A 1 278 ? 45.267 25.194 19.240 1.00 18.67 342 GLY A O 1
ATOM 2024 N N . GLY A 1 279 ? 45.916 23.046 18.958 1.00 16.52 343 GLY A N 1
ATOM 2025 C CA . GLY A 1 279 ? 45.856 23.137 17.494 1.00 16.71 343 GLY A CA 1
ATOM 2026 C C . GLY A 1 279 ? 44.433 22.924 16.949 1.00 14.78 343 GLY A C 1
ATOM 2027 O O . GLY A 1 279 ? 43.503 22.518 17.674 1.00 16.65 343 GLY A O 1
ATOM 2028 N N . TRP A 1 280 ? 44.246 23.202 15.653 1.00 14.89 344 TRP A N 1
ATOM 2029 C CA . TRP A 1 280 ? 42.930 23.203 15.040 1.00 15.92 344 TRP A CA 1
ATOM 2030 C C . TRP A 1 280 ? 42.509 21.852 14.493 1.00 13.49 344 TRP A C 1
ATOM 2031 O O . TRP A 1 280 ? 41.293 21.680 14.126 1.00 14.75 344 TRP A O 1
ATOM 2042 N N . GLN A 1 281 ? 43.393 20.888 14.395 1.00 14.17 345 GLN A N 1
ATOM 2043 C CA . GLN A 1 281 ? 43.118 19.645 13.701 1.00 15.52 345 GLN A CA 1
ATOM 2044 C C . GLN A 1 281 ? 42.027 18.855 14.487 1.00 13.16 345 GLN A C 1
ATOM 2045 O O . GLN A 1 281 ? 42.103 18.742 15.743 1.00 13.81 345 GLN A O 1
ATOM 2051 N N . ASP A 1 282 ? 41.154 18.240 13.749 1.00 12.99 346 ASP A N 1
ATOM 2052 C CA . ASP A 1 282 ? 40.029 17.413 14.231 1.00 12.05 346 ASP A CA 1
ATOM 2053 C C . ASP A 1 282 ? 40.123 16.015 13.739 1.00 11.80 346 ASP A C 1
ATOM 2054 O O . ASP A 1 282 ? 40.710 15.709 12.678 1.00 12.96 346 ASP A O 1
ATOM 2059 N N . GLU A 1 283 ? 39.451 15.102 14.449 1.00 10.99 347 GLU A N 1
ATOM 2060 C CA . GLU A 1 283 ? 39.217 13.743 13.993 1.00 11.28 347 GLU A CA 1
ATOM 2061 C C . GLU A 1 283 ? 37.832 13.287 14.543 1.00 9.88 347 GLU A C 1
ATOM 2062 O O . GLU A 1 283 ? 37.318 13.904 15.446 1.00 11.01 347 GLU A O 1
ATOM 2068 N N . THR A 1 284 ? 37.306 12.195 13.985 1.00 11.29 348 THR A N 1
ATOM 2069 C CA . THR A 1 284 ? 35.968 11.743 14.345 1.00 11.20 348 THR A CA 1
ATOM 2070 C C . THR A 1 284 ? 36.035 10.429 15.061 1.00 10.63 348 THR A C 1
ATOM 2071 O O . THR A 1 284 ? 36.768 9.495 14.681 1.00 12.54 348 THR A O 1
ATOM 2075 N N . TRP A 1 285 ? 35.227 10.271 16.142 1.00 10.13 349 TRP A N 1
ATOM 2076 C CA . TRP A 1 285 ? 35.110 9.022 16.829 1.00 10.70 349 TRP A CA 1
ATOM 2077 C C . TRP A 1 285 ? 34.501 7.930 15.945 1.00 10.96 349 TRP A C 1
ATOM 2078 O O . TRP A 1 285 ? 33.859 8.183 14.925 1.00 11.31 349 TRP A O 1
ATOM 2089 N N . PRO A 1 286 ? 34.633 6.664 16.384 1.00 12.55 350 PRO A N 1
ATOM 2090 C CA . PRO A 1 286 ? 34.028 5.527 15.671 1.00 13.33 350 PRO A CA 1
ATOM 2091 C C . PRO A 1 286 ? 32.519 5.639 15.508 1.00 13.04 350 PRO A C 1
ATOM 2092 O O . PRO A 1 286 ? 31.963 4.957 14.579 1.00 16.07 350 PRO A O 1
ATOM 2096 N N . ASP A 1 287 ? 31.779 6.416 16.305 1.00 11.56 351 ASP A N 1
ATOM 2097 C CA . ASP A 1 287 ? 30.377 6.632 16.130 1.00 11.55 351 ASP A CA 1
ATOM 2098 C C . ASP A 1 287 ? 30.011 7.374 14.822 1.00 11.38 351 ASP A C 1
ATOM 2099 O O . ASP A 1 287 ? 28.840 7.472 14.464 1.00 12.90 351 ASP A O 1
ATOM 2104 N N . GLY A 1 288 ? 31.022 7.916 14.115 1.00 11.15 352 GLY A N 1
ATOM 2105 C CA . GLY A 1 288 ? 30.798 8.619 12.858 1.00 12.26 352 GLY A CA 1
ATOM 2106 C C . GLY A 1 288 ? 30.340 10.053 12.948 1.00 10.63 352 GLY A C 1
ATOM 2107 O O . GLY A 1 288 ? 30.191 10.705 11.906 1.00 12.25 352 GLY A O 1
ATOM 2108 N N . TRP A 1 289 ? 30.215 10.580 14.175 1.00 9.22 353 TRP A N 1
ATOM 2109 C CA . TRP A 1 289 ? 29.720 11.926 14.413 1.00 8.67 353 TRP A CA 1
ATOM 2110 C C . TRP A 1 289 ? 30.654 12.764 15.314 1.00 8.35 353 TRP A C 1
ATOM 2111 O O . TRP A 1 289 ? 30.874 13.932 15.013 1.00 8.81 353 TRP A O 1
ATOM 2122 N N . THR A 1 290 ? 31.050 12.243 16.463 1.00 8.38 354 THR A N 1
ATOM 2123 C CA . THR A 1 290 ? 31.686 13.083 17.479 1.00 7.84 354 THR A CA 1
ATOM 2124 C C . THR A 1 290 ? 33.027 13.580 16.948 1.00 8.19 354 THR A C 1
ATOM 2125 O O . THR A 1 290 ? 33.933 12.780 16.704 1.00 9.81 354 THR A O 1
ATOM 2129 N N . ALA A 1 291 ? 33.155 14.902 16.792 1.00 7.86 355 ALA A N 1
ATOM 2130 C CA . ALA A 1 291 ? 34.391 15.521 16.289 1.00 7.79 355 ALA A CA 1
ATOM 2131 C C . ALA A 1 291 ? 35.186 16.007 17.499 1.00 8.10 355 ALA A C 1
ATOM 2132 O O . ALA A 1 291 ? 34.638 16.753 18.316 1.00 8.42 355 ALA A O 1
ATOM 2134 N N . VAL A 1 292 ? 36.451 15.612 17.577 1.00 8.61 356 VAL A N 1
ATOM 2135 C CA . VAL A 1 292 ? 37.305 15.952 18.731 1.00 8.69 356 VAL A CA 1
ATOM 2136 C C . VAL A 1 292 ? 38.603 16.602 18.233 1.00 9.07 356 VAL A C 1
ATOM 2137 O O . VAL A 1 292 ? 39.094 16.336 17.132 1.00 9.86 356 VAL A O 1
ATOM 2141 N N . THR A 1 293 ? 39.177 17.429 19.104 1.00 9.34 357 THR A N 1
ATOM 2142 C CA . THR A 1 293 ? 40.555 17.902 18.852 1.00 9.98 357 THR A CA 1
ATOM 2143 C C . THR A 1 293 ? 41.500 16.714 18.860 1.00 10.71 357 THR A C 1
ATOM 2144 O O . THR A 1 293 ? 41.466 15.796 19.688 1.00 10.86 357 THR A O 1
ATOM 2148 N N . ARG A 1 294 ? 42.425 16.748 17.856 1.00 11.64 358 ARG A N 1
ATOM 2149 C CA . ARG A 1 294 ? 43.406 15.602 17.801 1.00 11.62 358 ARG A CA 1
ATOM 2150 C C . ARG A 1 294 ? 44.357 15.665 18.955 1.00 12.24 358 ARG A C 1
ATOM 2151 O O . ARG A 1 294 ? 44.890 14.597 19.355 1.00 13.36 358 ARG A O 1
ATOM 2159 N N . ASP A 1 295 ? 44.614 16.842 19.551 1.00 12.41 359 ASP A N 1
ATOM 2160 C CA . ASP A 1 295 ? 45.484 16.965 20.698 1.00 13.11 359 ASP A CA 1
ATOM 2161 C C . ASP A 1 295 ? 44.784 16.796 22.080 1.00 13.25 359 ASP A C 1
ATOM 2162 O O . ASP A 1 295 ? 45.457 16.822 23.107 1.00 14.51 359 ASP A O 1
ATOM 2167 N N . GLY A 1 296 ? 43.470 16.649 22.099 1.00 11.99 360 GLY A N 1
ATOM 2168 C CA . GLY A 1 296 ? 42.739 16.504 23.338 1.00 11.88 360 GLY A CA 1
ATOM 2169 C C . GLY A 1 296 ? 42.541 17.731 24.134 1.00 11.85 360 GLY A C 1
ATOM 2170 O O . GLY A 1 296 ? 41.990 17.617 25.278 1.00 13.10 360 GLY A O 1
ATOM 2171 N N . LYS A 1 297 ? 42.914 18.916 23.678 1.00 12.26 361 LYS A N 1
ATOM 2172 C CA . LYS A 1 297 ? 42.683 20.143 24.405 1.00 12.47 361 LYS A CA 1
ATOM 2173 C C . LYS A 1 297 ? 41.213 20.657 24.066 1.00 11.08 361 LYS A C 1
ATOM 2174 O O . LYS A 1 297 ? 40.515 20.086 23.242 1.00 11.18 361 LYS A O 1
ATOM 2180 N N . ARG A 1 298 ? 40.765 21.614 24.856 1.00 11.17 362 ARG A N 1
ATOM 2181 C CA . ARG A 1 298 ? 39.353 22.008 24.798 1.00 9.82 362 ARG A CA 1
ATOM 2182 C C . ARG A 1 298 ? 39.036 22.850 23.616 1.00 9.76 362 ARG A C 1
ATOM 2183 O O . ARG A 1 298 ? 39.865 23.609 23.054 1.00 11.09 362 ARG A O 1
ATOM 2191 N N . SER A 1 299 ? 37.728 22.825 23.214 1.00 9.57 363 SER A N 1
ATOM 2192 C CA . SER A 1 299 ? 37.171 23.659 22.151 1.00 9.34 363 SER A CA 1
ATOM 2193 C C . SER A 1 299 ? 35.847 24.240 22.634 1.00 8.74 363 SER A C 1
ATOM 2194 O O . SER A 1 299 ? 35.133 23.601 23.370 1.00 9.77 363 SER A O 1
ATOM 2197 N N . ALA A 1 300 ? 35.549 25.440 22.124 1.00 8.35 364 ALA A N 1
ATOM 2198 C CA . ALA A 1 300 ? 34.243 26.107 22.380 1.00 8.35 364 ALA A CA 1
ATOM 2199 C C . ALA A 1 300 ? 33.670 26.625 21.102 1.00 7.96 364 ALA A C 1
ATOM 2200 O O . ALA A 1 300 ? 34.357 26.914 20.102 1.00 8.74 364 ALA A O 1
ATOM 2202 N N . GLN A 1 301 ? 32.320 26.833 21.114 1.00 7.97 365 GLN A N 1
ATOM 2203 C CA . GLN A 1 301 ? 31.564 27.266 19.931 1.00 7.84 365 GLN A CA 1
ATOM 2204 C C . GLN A 1 301 ? 30.389 28.130 20.371 1.00 7.39 365 GLN A C 1
ATOM 2205 O O . GLN A 1 301 ? 29.791 27.943 21.441 1.00 7.64 365 GLN A O 1
ATOM 2211 N N . PHE A 1 302 ? 30.003 29.078 19.510 1.00 7.66 366 PHE A N 1
ATOM 2212 C CA . PHE A 1 302 ? 28.722 29.786 19.592 1.00 6.96 366 PHE A CA 1
ATOM 2213 C C . PHE A 1 302 ? 28.155 29.910 18.174 1.00 7.40 366 PHE A C 1
ATOM 2214 O O . PHE A 1 302 ? 28.930 29.944 17.199 1.00 8.72 366 PHE A O 1
ATOM 2222 N N . GLU A 1 303 ? 26.819 30.037 18.052 1.00 7.12 367 GLU A N 1
ATOM 2223 C CA . GLU A 1 303 ? 26.168 30.100 16.723 1.00 7.57 367 GLU A CA 1
ATOM 2224 C C . GLU A 1 303 ? 24.902 30.941 16.804 1.00 7.59 367 GLU A C 1
ATOM 2225 O O . GLU A 1 303 ? 24.101 30.792 17.749 1.00 7.61 367 GLU A O 1
ATOM 2231 N N . HIS A 1 304 ? 24.677 31.754 15.776 1.00 8.14 368 HIS A N 1
ATOM 2232 C CA . HIS A 1 304 ? 23.370 32.371 15.479 1.00 7.95 368 HIS A CA 1
ATOM 2233 C C . HIS A 1 304 ? 23.012 32.088 13.997 1.00 8.47 368 HIS A C 1
ATOM 2234 O O . HIS A 1 304 ? 23.852 31.913 13.157 1.00 9.48 368 HIS A O 1
ATOM 2241 N N . THR A 1 305 ? 21.674 32.173 13.761 1.00 8.70 369 THR A N 1
ATOM 2242 C CA . THR A 1 305 ? 21.097 32.308 12.398 1.00 9.39 369 THR A CA 1
ATOM 2243 C C . THR A 1 305 ? 20.814 33.802 12.148 1.00 9.96 369 THR A C 1
ATOM 2244 O O . THR A 1 305 ? 20.165 34.464 12.944 1.00 10.52 369 THR A O 1
ATOM 2248 N N . LEU A 1 306 ? 21.323 34.272 10.984 1.00 10.97 370 LEU A N 1
ATOM 2249 C CA . LEU A 1 306 ? 21.293 35.683 10.580 1.00 12.05 370 LEU A CA 1
ATOM 2250 C C . LEU A 1 306 ? 20.507 35.857 9.286 1.00 11.85 370 LEU A C 1
ATOM 2251 O O . LEU A 1 306 ? 20.628 35.112 8.326 1.00 14.06 370 LEU A O 1
ATOM 2259 N N . LEU A 1 307 ? 19.701 36.963 9.289 1.00 13.86 371 LEU A N 1
ATOM 2260 C CA . LEU A 1 307 ? 19.042 37.489 8.050 1.00 13.84 371 LEU A CA 1
ATOM 2261 C C . LEU A 1 307 ? 19.730 38.731 7.622 1.00 15.50 371 LEU A C 1
ATOM 2262 O O . LEU A 1 307 ? 19.833 39.683 8.390 1.00 16.98 371 LEU A O 1
ATOM 2267 N N . VAL A 1 308 ? 20.204 38.835 6.380 1.00 15.42 372 VAL A N 1
ATOM 2268 C CA . VAL A 1 308 ? 20.767 40.103 5.890 1.00 17.12 372 VAL A CA 1
ATOM 2269 C C . VAL A 1 308 ? 19.593 40.990 5.567 1.00 18.81 372 VAL A C 1
ATOM 2270 O O . VAL A 1 308 ? 18.626 40.648 4.894 1.00 20.20 372 VAL A O 1
ATOM 2274 N N . THR A 1 309 ? 19.727 42.245 6.066 1.00 19.77 373 THR A N 1
ATOM 2275 C CA . THR A 1 309 ? 18.691 43.243 5.759 1.00 21.92 373 THR A CA 1
ATOM 2276 C C . THR A 1 309 ? 19.178 44.215 4.746 1.00 28.24 373 THR A C 1
ATOM 2277 O O . THR A 1 309 ? 20.262 44.018 4.187 1.00 20.80 373 THR A O 1
ATOM 2281 N N . ASP A 1 310 ? 18.468 45.313 4.439 1.00 28.71 374 ASP A N 1
ATOM 2282 C CA . ASP A 1 310 ? 18.933 46.230 3.413 1.00 24.82 374 ASP A CA 1
ATOM 2283 C C . ASP A 1 310 ? 20.117 47.023 3.892 1.00 25.12 374 ASP A C 1
ATOM 2284 O O . ASP A 1 310 ? 20.928 47.486 3.021 1.00 30.87 374 ASP A O 1
ATOM 2289 N N . THR A 1 311 ? 20.274 47.152 5.205 1.00 24.46 375 THR A N 1
ATOM 2290 C CA . THR A 1 311 ? 21.436 47.894 5.741 1.00 27.14 375 THR A CA 1
ATOM 2291 C C . THR A 1 311 ? 22.312 47.032 6.704 1.00 24.71 375 THR A C 1
ATOM 2292 O O . THR A 1 311 ? 23.363 47.620 7.087 1.00 28.74 375 THR A O 1
ATOM 2296 N N . GLY A 1 312 ? 22.050 45.830 7.081 1.00 21.77 376 GLY A N 1
ATOM 2297 C CA . GLY A 1 312 ? 22.894 45.177 8.152 1.00 20.26 376 GLY A CA 1
ATOM 2298 C C . GLY A 1 312 ? 22.414 43.748 8.367 1.00 19.26 376 GLY A C 1
ATOM 2299 O O . GLY A 1 312 ? 22.198 43.017 7.346 1.00 20.51 376 GLY A O 1
ATOM 2300 N N . CYS A 1 313 ? 22.087 43.320 9.553 1.00 18.28 377 CYS A N 1
ATOM 2301 C CA . CYS A 1 313 ? 21.564 42.013 9.841 1.00 18.72 377 CYS A CA 1
ATOM 2302 C C . CYS A 1 313 ? 20.654 41.975 11.012 1.00 18.89 377 CYS A C 1
ATOM 2303 O O . CYS A 1 313 ? 20.745 42.762 12.016 1.00 23.51 377 CYS A O 1
ATOM 2308 N N . GLU A 1 314 ? 19.723 41.035 10.875 1.00 16.34 378 GLU A N 1
ATOM 2309 C CA . GLU A 1 314 ? 18.787 40.662 11.940 1.00 15.16 378 GLU A CA 1
ATOM 2310 C C . GLU A 1 314 ? 19.258 39.302 12.478 1.00 14.28 378 GLU A C 1
ATOM 2311 O O . GLU A 1 314 ? 19.411 38.331 11.818 1.00 14.29 378 GLU A O 1
ATOM 2317 N N . ILE A 1 315 ? 19.486 39.332 13.862 1.00 12.84 379 ILE A N 1
ATOM 2318 C CA . ILE A 1 315 ? 19.963 38.100 14.574 1.00 11.45 379 ILE A CA 1
ATOM 2319 C C . ILE A 1 315 ? 18.731 37.332 14.982 1.00 10.62 379 ILE A C 1
ATOM 2320 O O . ILE A 1 315 ? 18.080 37.643 16.016 1.00 11.74 379 ILE A O 1
ATOM 2325 N N . LEU A 1 316 ? 18.308 36.387 14.178 1.00 11.11 380 LEU A N 1
ATOM 2326 C CA . LEU A 1 316 ? 17.012 35.741 14.298 1.00 11.04 380 LEU A CA 1
ATOM 2327 C C . LEU A 1 316 ? 16.913 34.948 15.604 1.00 10.22 380 LEU A C 1
ATOM 2328 O O . LEU A 1 316 ? 15.818 34.743 16.147 1.00 11.33 380 LEU A O 1
ATOM 2333 N N . THR A 1 317 ? 18.04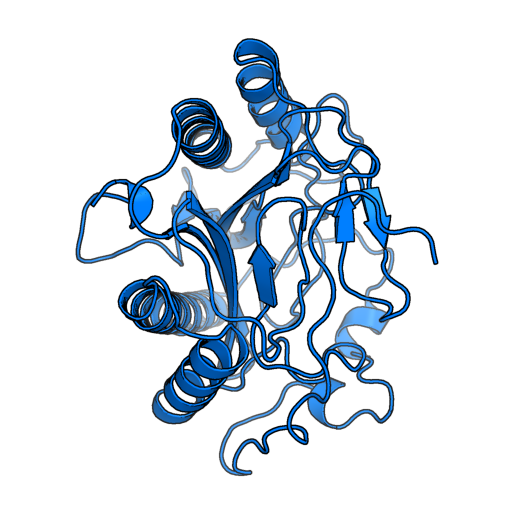2 34.402 16.092 1.00 9.89 381 THR A N 1
ATOM 2334 C CA . THR A 1 317 ? 18.151 33.552 17.266 1.00 8.86 381 THR A CA 1
ATOM 2335 C C . THR A 1 317 ? 18.620 34.287 18.524 1.00 9.27 381 THR A C 1
ATOM 2336 O O . THR A 1 317 ? 19.022 33.655 19.514 1.00 9.33 381 THR A O 1
ATOM 2340 N N . ARG A 1 318 ? 18.595 35.618 18.499 1.00 10.29 382 ARG A N 1
ATOM 2341 C CA . ARG A 1 318 ? 19.000 36.422 19.636 1.00 10.30 382 ARG A CA 1
ATOM 2342 C C . ARG A 1 318 ? 18.064 36.182 20.796 1.00 10.70 382 ARG A C 1
ATOM 2343 O O . ARG A 1 318 ? 16.888 35.811 20.705 1.00 12.32 382 ARG A O 1
ATOM 2351 N N . ARG A 1 319 ? 18.565 36.468 21.976 1.00 11.70 383 ARG A N 1
ATOM 2352 C CA . ARG A 1 319 ? 17.710 36.604 23.131 1.00 11.94 383 ARG A CA 1
ATOM 2353 C C . ARG A 1 319 ? 16.890 37.899 23.018 1.00 12.62 383 ARG A C 1
ATOM 2354 O O . ARG A 1 319 ? 17.380 38.989 22.660 1.00 13.63 383 ARG A O 1
ATOM 2362 N N . LEU A 1 320 ? 15.593 37.784 23.351 1.00 14.89 384 LEU A N 1
ATOM 2363 C CA . LEU A 1 320 ? 14.673 38.964 23.306 1.00 15.08 384 LEU A CA 1
ATOM 2364 C C . LEU A 1 320 ? 14.574 39.597 24.684 1.00 17.53 384 LEU A C 1
ATOM 2365 O O . LEU A 1 320 ? 14.144 40.777 24.759 1.00 20.36 384 LEU A O 1
ATOM 2370 N N . ASP A 1 321 ? 14.951 38.859 25.804 1.00 18.33 385 ASP A N 1
ATOM 2371 C CA . ASP A 1 321 ? 14.604 39.211 27.115 1.00 19.86 385 ASP A CA 1
ATOM 2372 C C . ASP A 1 321 ? 15.808 39.512 27.986 1.00 20.23 385 ASP A C 1
ATOM 2373 O O . ASP A 1 321 ? 15.582 40.000 29.135 1.00 26.32 385 ASP A O 1
ATOM 2378 N N . SER A 1 322 ? 17.017 39.341 27.540 1.00 16.09 386 SER A N 1
ATOM 2379 C CA . SER A 1 322 ? 18.192 39.491 28.368 1.00 16.19 386 SER A CA 1
ATOM 2380 C C . SER A 1 322 ? 19.397 39.826 27.545 1.00 13.65 386 SER A C 1
ATOM 2381 O O . SER A 1 322 ? 19.526 39.341 26.435 1.00 13.14 386 SER A O 1
ATOM 2384 N N . ALA A 1 323 ? 20.292 40.676 28.100 1.00 12.40 387 ALA A N 1
ATOM 2385 C CA . ALA A 1 323 ? 21.366 41.300 27.356 1.00 11.83 387 ALA A CA 1
ATOM 2386 C C . ALA A 1 323 ? 22.460 40.339 26.907 1.00 10.66 387 ALA A C 1
ATOM 2387 O O . ALA A 1 323 ? 23.107 40.657 25.896 1.00 11.95 387 ALA A O 1
ATOM 2389 N N . ARG A 1 324 ? 22.753 39.289 27.623 1.00 11.07 388 ARG A N 1
ATOM 2390 C CA . ARG A 1 324 ? 23.982 38.543 27.451 1.00 10.96 388 ARG A CA 1
ATOM 2391 C C . ARG A 1 324 ? 23.721 37.050 27.236 1.00 10.60 388 ARG A C 1
ATOM 2392 O O . ARG A 1 324 ? 22.706 36.498 27.696 1.00 11.07 388 ARG A O 1
ATOM 2400 N N . PRO A 1 325 ? 24.670 36.327 26.602 1.00 11.40 389 PRO A N 1
ATOM 2401 C CA . PRO A 1 325 ? 24.607 34.864 26.540 1.00 10.30 389 PRO A CA 1
ATOM 2402 C C . PRO A 1 325 ? 24.677 34.332 27.955 1.00 10.61 389 PRO A C 1
ATOM 2403 O O . PRO A 1 325 ? 25.109 34.958 28.948 1.00 11.75 389 PRO A O 1
ATOM 2407 N N . HIS A 1 326 ? 24.234 33.047 28.123 1.00 10.73 390 HIS A N 1
ATOM 2408 C CA . HIS A 1 326 ? 24.101 32.434 29.425 1.00 10.55 390 HIS A CA 1
ATOM 2409 C C . HIS A 1 326 ? 25.370 32.373 30.233 1.00 11.23 390 HIS A C 1
ATOM 2410 O O . HIS A 1 326 ? 25.357 32.555 31.461 1.00 14.44 390 HIS A O 1
ATOM 2417 N N . PHE A 1 327 ? 26.550 32.124 29.639 1.00 11.01 391 PHE A N 1
ATOM 2418 C CA . PHE A 1 327 ? 27.761 31.998 30.404 1.00 11.45 391 PHE A CA 1
ATOM 2419 C C . PHE A 1 327 ? 28.147 33.309 31.120 1.00 14.19 391 PHE A C 1
ATOM 2420 O O . PHE A 1 327 ? 28.973 33.239 32.035 1.00 17.27 391 PHE A O 1
ATOM 2428 N N . MET A 1 328 ? 27.643 34.416 30.736 1.00 15.61 392 MET A N 1
ATOM 2429 C CA . MET A 1 328 ? 27.880 35.727 31.329 1.00 20.14 392 MET A CA 1
ATOM 2430 C C . MET A 1 328 ? 26.823 36.111 32.320 1.00 32.05 392 MET A C 1
ATOM 2431 O O . MET A 1 328 ? 26.917 37.227 32.831 1.00 48.00 392 MET A O 1
ATOM 2440 N N . SER A 1 329 ? 25.815 35.297 32.533 1.00 35.63 393 SER A N 1
ATOM 2441 C CA . SER A 1 329 ? 24.495 35.899 32.932 1.00 31.47 393 SER A CA 1
ATOM 2442 C C . SER A 1 329 ? 24.695 35.471 34.394 1.00 37.79 393 SER A C 1
ATOM 2443 O O . SER A 1 329 ? 24.623 34.218 34.319 1.00 42.67 393 SER A O 1
#

Solvent-accessible surface area: 13011 Å² total; per-residue (Å²): 122,218,55,30,24,202,20,108,29,68,126,96,53,78,119,99,45,114,14,48,111,148,4,119,92,7,72,2,9,102,40,114,98,0,65,2,115,50,21,61,84,87,158,85,66,61,161,25,74,113,15,58,88,118,7,33,99,11,1,96,51,0,0,104,13,0,12,62,0,0,39,55,0,16,71,49,28,122,65,48,16,23,7,2,88,0,1,72,25,0,5,100,10,0,24,77,62,77,0,2,0,0,10,13,37,25,73,67,5,33,7,2,0,12,7,5,8,26,10,5,3,9,52,2,24,0,15,123,19,61,4,105,108,27,7,0,0,6,0,24,1,3,0,29,75,93,19,2,3,0,4,0,1,6,1,8,37,0,34,127,16,82,120,32,0,97,105,0,0,57,4,0,41,57,0,1,44,74,0,8,117,27,5,114,47,56,26,155,0,95,72,0,0,49,38,0,37,164,36,0,116,84,39,62,23,20,9,0,93,68,55,32,1,14,0,0,12,98,16,14,65,28,14,4,89,0,5,0,39,21,168,8,172,10,88,25,57,1,104,43,8,4,2,0,0,0,18,0,2,0,0,49,17,30,95,81,30,41,59,18,98,46,55,55,3,0,0,0,149,69,20,114,46,5,3,4,2,1,16,0,0,6,1,41,118,120,17,37,38,37,10,0,102,48,116,120,48,98,132,10,41,27,77,116

Sequence (304 aa):
YRYTGKLRPHYPLMPTRPVPSYIQRPDYADHPLGMSESEQALKGTSQIKLLSSEDIEGMRLVCRLAREVLDVAAGMIKPGVTTEEIDHAVHLACIARNCYPSPLNYYNFPKSCCTSVNEVICHGIPDRRPLQEGDIVNVDITLYRNGYHGDLNETFFVGEVDDGARKLVQTTYECLMQAIDAVKPGVRYRELGNIIQKHAQANGFSVVRSYCGHGIHKLFHTAPNVPHYAKNKAVGVMKSGHVFTIEPMICEGGWQDETWPDGWTAVTRDGKRSAQFEHTLLVTDTGCEILTRRLDSARPHFMS

Nearest PDB structures (foldseek):
  4u6w-assembly1_A  TM=1.001E+00  e=3.400E-66  Homo sapiens
  4fli-assembly1_A  TM=1.002E+00  e=1.368E-65  Homo sapiens
  5yr6-assembly1_A  TM=1.001E+00  e=5.848E-65  Homo sapiens
  9f1d-assembly1_EA  TM=1.001E+00  e=2.341E-62  Homo sapiens
  4fuk-assembly1_B  TM=9.748E-01  e=2.530E-45  Trypanosoma brucei brucei TREU927

Radius of gyration: 17.93 Å; Cα contacts (8 Å, |Δi|>4): 747; chains: 1; bounding box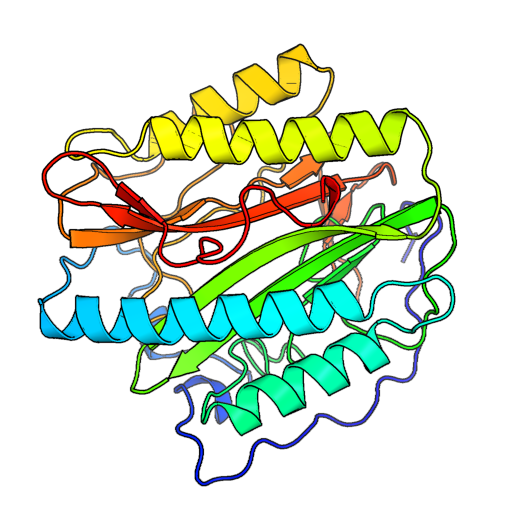: 46×46×45 Å

Secondary structure (DSSP, 8-state):
---SSS----PPPPPPPP--TTS---GGGGSTT---HHHHHTTT--------HHHHHHHHHHHHHHHHHHHHHHHT--TT-BHHHHHHHHHHHHHHTT-EETTTTGGG--SSSEEEETTEEE-PPP-SPBP-TT-EEEEEEEEEETTEEEEEEEEEE-SS--HHHHHHHHHHHHHHHHHHHT--TT-BTTHHHHHHHHHHHHTT-EE--S--EEE-SSSSSEEEEE--SSS-----B--TT-EEEE--EEESS---EEE-TTS--EEETT---EEE-BEEEEE-SSSEEETT--SS-SS-GGG-

InterPro domains:
  IPR000994 Peptidase M24 [PF00557] (137-365)
  IPR001714 Peptidase M24, methionine aminopeptidase [PR00599] (193-206)
  IPR001714 Peptidase M24, methionine aminopeptidase [PR00599] (215-231)
  IPR001714 Peptidase M24, methionine aminopeptidase [PR00599] (285-297)
  IPR001714 Peptidase M24, methionine aminopeptidase [PR00599] (316-328)
  IPR002467 Peptidase M24A, methionine aminopeptidase, subfamily 1 [MF_01974] (128-374)
  IPR002467 Peptidase M24A, methionine aminopeptidase, subfamily 1 [PS00680] (291-309)
  IPR002467 Peptidase M24A, methionine aminopeptidase, subfamily 1 [TIGR00500] (128-373)
  IPR002467 Peptidase M24A, methionine aminopeptidase, subfamily 1 [cd01086] (136-373)
  IPR031615 MYND-like zinc finger [PF15801] (9-54)
  IPR031615 MYND-like zinc finger [PS52013] (6-59)
  IPR036005 Creatinase/aminopeptidase-like [G3DSA:3.90.230.10] (81-384)
  IPR036005 Creatinase/aminopeptidase-like [SSF55920] (83-373)

B-factor: mean 19.7, std 12.38, range [5.92, 93.75]

GO terms:
  GO:0004177 aminopeptidase activity (F, IDA)
  GO:0051604 protein maturation (P, IDA)
  GO:0005737 cytoplasm (C, TAS)
  GO:0006417 regulation of translation (P, TAS)
  GO:0004239 initiator methionyl aminopeptidase activity (F, EXP)
  GO:0005829 cytosol (C, TAS)
  GO:0005515 protein binding (F, IPI)
  GO:0070527 platelet aggregation (P, HMP)
  GO:0008235 metalloexopeptidase activity (F, TAS)
  GO:0004177 aminopeptidase activity (F, TAS)

CATH classification: 3.90.230.10

Foldseek 3Di:
DDDQADDDFADDDDAFDDADPQQDDQPLLPPPQSDRVVQVVCPPPADFDQDDPVLVVVQLVQLQLQLVLQVQLLVPFEFFAFLVNSQVSSCVSLSVVSWQLVQPSNSNQRTSWAKAKFQFQTQHHTHDDTHHQQIKIKIWTWIHHPLFIFIKMAIAHHHDHDPLVVLQRVLQVVLQVQLQQPDAFFAFLQVSLVSSQVSLVVSQKEWAFPQFKAFTTSHRHHPDTRGNHHPDDTDDTDDQRTKIKGKIKIWNDYRDWDDDPVVGGIGDNNSGGITITMFIWGHHNGGIDGSNDDPPDDDPSNVD